Protein AF-A0A937N6E1-F1 (afdb_monomer)

Solvent-accessible surface area (backbone atoms only — not comparable to full-atom values): 11761 Å² total; per-residue (Å²): 134,83,81,84,72,75,85,68,58,21,18,64,32,12,34,41,39,35,28,22,58,52,76,53,96,62,88,83,87,78,83,79,41,86,87,66,77,78,80,59,88,81,47,29,70,68,48,67,25,47,20,30,43,91,90,42,34,83,40,61,75,41,65,45,64,42,70,61,46,62,86,58,37,48,56,91,71,47,50,96,87,31,46,62,40,21,21,24,30,21,66,56,49,30,32,35,46,51,65,79,51,62,52,87,34,47,34,36,45,34,40,32,33,55,30,70,45,70,55,33,24,36,27,37,29,49,68,84,43,75,79,42,62,84,40,74,38,53,49,57,39,81,46,77,48,76,44,85,42,61,15,82,63,47,42,76,36,65,65,90,25,78,81,70,88,76,74,90,71,87,86,80,84,69,92,86,60,83,84,82,75,68,42,49,61,51,26,23,43,45,36,39,32,37,28,42,67,67,82,79,79,83,125

Foldseek 3Di:
DDDPDCVLWFFKFLKKWKKKLDEEPDDDDDDAFPPDDDDDPSIYTDDMALAQDPPRQVFWLDFHKDFDDCVLAPCVLPHNPGSQRIITTDSFKTKGKDFQAALQMKMKMKTKDAGSDQFKWKWKDKQNHTQDPTHGHHHNHIDMDMGIDHSPSWDFADAPQPDDPPPPDDDPDDPPDDDPNHDHGTIIIMMMMGGDGDPDPDD

Mean predicted aligned error: 10.53 Å

Radius of gyration: 17.17 Å; Cα contacts (8 Å, |Δi|>4): 446; chains: 1; bounding box: 45×42×50 Å

pLDDT: mean 72.78, std 22.68, range [21.95, 95.25]

Sequence (203 aa):
MSVQNCGGVNAVLCWIELWSTERPTNSLDYKRPKGMTDAPKGYHLVAVDDCGVQGNQPDLVSGQHWTYSATEVPLAVCDENDPARTVSYSESAILYRFGDLGKAARYKLRVMYLSHNESRSQSLFVSGRELHGKLNLPKQQIVCREFDIPGSEIRELPAEAVKTRIAVDDVTVDTASPLKVSMPANGGFGVRFEGSAKEVQLR

Nearest PDB structures (foldseek):
  2y25-assembly1_B  TM=4.308E-01  e=1.233E+00  Homo sapiens
  4ofp-assembly3_C  TM=4.250E-01  e=1.036E+00  Caenorhabditis elegans
  7q62-assembly1_B  TM=2.386E-01  e=5.563E+00  Homo sapiens

Structure (mmCIF, N/CA/C/O backbone):
data_AF-A0A937N6E1-F1
#
_entry.id   AF-A0A937N6E1-F1
#
loop_
_atom_site.group_PDB
_atom_site.id
_atom_site.type_symbol
_atom_site.label_atom_id
_atom_site.label_alt_id
_atom_site.label_comp_id
_atom_site.label_asym_id
_atom_site.label_entity_id
_atom_site.label_seq_id
_atom_site.pdbx_PDB_ins_code
_atom_site.Cartn_x
_atom_site.Cartn_y
_atom_site.Cartn_z
_atom_site.occupancy
_atom_site.B_iso_or_equiv
_atom_site.auth_seq_id
_atom_site.auth_comp_id
_atom_site.auth_asym_id
_atom_site.auth_atom_id
_atom_site.pdbx_PDB_model_num
ATOM 1 N N . MET A 1 1 ? -2.094 -3.122 -30.143 1.00 35.16 1 MET A N 1
ATOM 2 C CA . MET A 1 1 ? -1.885 -3.181 -28.683 1.00 35.16 1 MET A CA 1
ATOM 3 C C . MET A 1 1 ? -0.863 -2.119 -28.336 1.00 35.16 1 MET A C 1
ATOM 5 O O . MET A 1 1 ? 0.301 -2.280 -28.674 1.00 35.16 1 MET A O 1
ATOM 9 N N . SER A 1 2 ? -1.308 -0.980 -27.814 1.00 28.78 2 SER A N 1
ATOM 10 C CA . SER A 1 2 ? -0.414 0.088 -27.364 1.00 28.78 2 SER A CA 1
ATOM 11 C C . SER A 1 2 ? 0.234 -0.339 -26.051 1.00 28.78 2 SER A C 1
ATOM 13 O O . SER A 1 2 ? -0.472 -0.583 -25.076 1.00 28.78 2 SER A O 1
ATOM 15 N N . VAL A 1 3 ? 1.560 -0.443 -26.034 1.00 32.81 3 VAL A N 1
ATOM 16 C CA . VAL A 1 3 ? 2.338 -0.607 -24.804 1.00 32.81 3 VAL A CA 1
ATOM 17 C C . VAL A 1 3 ? 2.203 0.705 -24.033 1.00 32.81 3 VAL A C 1
ATOM 19 O O . VAL A 1 3 ? 2.783 1.714 -24.429 1.00 32.81 3 VAL A O 1
ATOM 22 N N . GLN A 1 4 ? 1.366 0.727 -22.994 1.00 40.44 4 GLN A N 1
ATOM 23 C CA . GLN A 1 4 ? 1.329 1.852 -22.064 1.00 40.44 4 GLN A CA 1
ATOM 24 C C . GLN A 1 4 ? 2.684 1.892 -21.362 1.00 40.44 4 GLN A C 1
ATOM 26 O O . GLN A 1 4 ? 3.067 0.971 -20.654 1.00 40.44 4 GLN A O 1
ATOM 31 N N . ASN A 1 5 ? 3.459 2.925 -21.665 1.00 40.78 5 ASN A N 1
ATOM 32 C CA . ASN A 1 5 ? 4.791 3.105 -21.122 1.00 40.78 5 ASN A CA 1
ATOM 33 C C . ASN A 1 5 ? 4.644 3.804 -19.762 1.00 40.78 5 ASN A C 1
ATOM 35 O O . ASN A 1 5 ? 4.085 4.897 -19.702 1.00 40.78 5 ASN A O 1
ATOM 39 N N . CYS A 1 6 ? 5.150 3.211 -18.678 1.00 44.91 6 CYS A N 1
ATOM 40 C CA . CYS A 1 6 ? 5.063 3.735 -17.301 1.00 44.91 6 CYS A CA 1
ATOM 41 C C . CYS A 1 6 ? 5.922 5.000 -17.043 1.00 44.91 6 CYS A C 1
ATOM 43 O O . CYS A 1 6 ? 6.329 5.266 -15.910 1.00 44.91 6 CYS A O 1
ATOM 45 N N . GLY A 1 7 ? 6.229 5.781 -18.083 1.00 41.03 7 GLY A N 1
ATOM 46 C CA . GLY A 1 7 ? 7.213 6.868 -18.075 1.00 41.03 7 GLY A CA 1
ATOM 47 C C . GLY A 1 7 ? 6.865 8.088 -17.210 1.00 41.03 7 GLY A C 1
ATOM 48 O O . GLY A 1 7 ? 7.760 8.875 -16.928 1.00 41.03 7 GLY A O 1
ATOM 49 N N . GLY A 1 8 ? 5.614 8.232 -16.759 1.00 50.03 8 GLY A N 1
ATOM 50 C CA . GLY A 1 8 ? 5.154 9.320 -15.874 1.00 50.03 8 GLY A CA 1
ATOM 51 C C . GLY A 1 8 ? 4.805 8.882 -14.446 1.00 50.03 8 GLY A C 1
ATOM 52 O O . GLY A 1 8 ? 4.310 9.670 -13.645 1.00 50.03 8 GLY A O 1
ATOM 53 N N . VAL A 1 9 ? 5.023 7.611 -14.109 1.00 56.94 9 VAL A N 1
ATOM 54 C CA . VAL A 1 9 ? 4.531 7.041 -12.854 1.00 56.94 9 VAL A CA 1
ATOM 55 C C . VAL A 1 9 ? 5.409 7.477 -11.691 1.00 56.94 9 VAL A C 1
ATOM 57 O O . VAL A 1 9 ? 6.589 7.127 -11.651 1.00 56.94 9 VAL A O 1
ATOM 60 N N . ASN A 1 10 ? 4.821 8.108 -10.678 1.00 70.56 10 ASN A N 1
ATOM 61 C CA . ASN A 1 10 ? 5.547 8.612 -9.516 1.00 70.56 10 ASN A CA 1
AT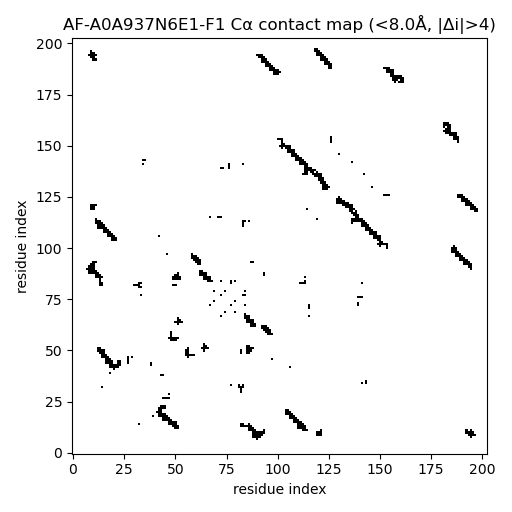OM 62 C C . ASN A 1 10 ? 5.451 7.657 -8.318 1.00 70.56 10 ASN A C 1
ATOM 64 O O . ASN A 1 10 ? 6.484 7.256 -7.773 1.00 70.56 10 ASN A O 1
ATOM 68 N N . ALA A 1 11 ? 4.253 7.207 -7.943 1.00 74.69 11 ALA A N 1
ATOM 69 C CA . ALA A 1 11 ? 4.052 6.277 -6.826 1.00 74.69 11 ALA A CA 1
ATOM 70 C C . ALA A 1 11 ? 3.855 4.834 -7.322 1.00 74.69 11 ALA A C 1
ATOM 72 O O . ALA A 1 11 ? 3.182 4.631 -8.331 1.00 74.69 11 ALA A O 1
ATOM 73 N N . VAL A 1 12 ? 4.414 3.845 -6.610 1.00 85.25 12 VAL A N 1
ATOM 74 C CA . VAL A 1 12 ? 4.184 2.402 -6.847 1.00 85.25 12 VAL A CA 1
ATOM 75 C C . VAL A 1 12 ? 4.021 1.650 -5.532 1.00 85.25 12 VAL A C 1
ATOM 77 O O . VAL A 1 12 ? 4.678 1.978 -4.555 1.00 85.25 12 VAL A O 1
ATOM 80 N N . LEU A 1 13 ? 3.179 0.632 -5.484 1.00 88.81 13 LEU A N 1
ATOM 81 C CA . LEU A 1 13 ? 3.015 -0.227 -4.312 1.00 88.81 13 LEU A CA 1
ATOM 82 C C . LEU A 1 13 ? 2.674 -1.631 -4.790 1.00 88.81 13 LEU A C 1
ATOM 84 O O . LEU A 1 13 ? 1.765 -1.762 -5.599 1.00 88.81 13 LEU A O 1
ATOM 88 N N . CYS A 1 14 ? 3.377 -2.651 -4.304 1.00 87.69 14 CYS A N 1
ATOM 89 C CA . CYS A 1 14 ? 3.142 -4.046 -4.693 1.00 87.69 14 CYS A CA 1
ATOM 90 C C . CYS A 1 14 ? 2.186 -4.764 -3.753 1.00 87.69 14 CYS A C 1
ATOM 92 O O . CYS A 1 14 ? 1.424 -5.631 -4.157 1.00 87.69 14 CYS A O 1
ATOM 94 N N . TRP A 1 15 ? 2.267 -4.436 -2.468 1.00 91.69 15 TRP A N 1
ATOM 95 C CA . TRP A 1 15 ? 1.565 -5.194 -1.449 1.00 91.69 15 TRP A CA 1
ATOM 96 C C . TRP A 1 15 ? 1.351 -4.359 -0.201 1.00 91.69 15 TRP A C 1
ATOM 98 O O . TRP A 1 15 ? 2.245 -3.603 0.198 1.00 91.69 15 TRP A O 1
ATOM 108 N N . ILE A 1 16 ? 0.216 -4.560 0.455 1.00 92.62 16 ILE A N 1
ATOM 109 C CA . ILE A 1 16 ? -0.099 -3.965 1.750 1.00 92.62 16 ILE A CA 1
ATOM 110 C C . ILE A 1 16 ? -0.720 -5.026 2.661 1.00 92.62 16 ILE A C 1
ATOM 112 O O . ILE A 1 16 ? -1.574 -5.803 2.245 1.00 92.62 16 ILE A O 1
ATOM 116 N N . GLU A 1 17 ? -0.260 -5.084 3.908 1.00 93.06 17 GLU A N 1
ATOM 117 C CA . GLU A 1 17 ? -0.902 -5.857 4.970 1.00 93.06 17 GLU A CA 1
ATOM 118 C C . GLU A 1 17 ? -1.182 -4.930 6.147 1.00 93.06 17 GLU A C 1
ATOM 120 O O . GLU A 1 17 ? -0.285 -4.223 6.622 1.00 93.06 17 GLU A O 1
ATOM 125 N N . LEU A 1 18 ? -2.401 -4.991 6.669 1.00 91.50 18 LEU A N 1
ATOM 126 C CA . LEU A 1 18 ? -2.748 -4.381 7.939 1.00 91.50 18 LEU A CA 1
ATOM 127 C C . LEU A 1 18 ? -2.965 -5.471 8.979 1.00 91.50 18 LEU A C 1
ATOM 129 O O . LEU A 1 18 ? -3.761 -6.391 8.797 1.00 91.50 18 LEU A O 1
ATOM 133 N N . TRP A 1 19 ? -2.274 -5.330 10.099 1.00 93.12 19 TRP A N 1
ATOM 134 C CA . TRP A 1 19 ? -2.344 -6.236 11.232 1.00 93.12 19 TRP A CA 1
ATOM 135 C C . TRP A 1 19 ? -2.868 -5.492 12.457 1.00 93.12 19 TRP A C 1
ATOM 137 O O . TRP A 1 19 ? -2.509 -4.337 12.663 1.00 93.12 19 TRP A O 1
ATOM 147 N N . SER A 1 20 ? -3.660 -6.152 13.297 1.00 92.88 20 SER A N 1
ATOM 148 C CA . SER A 1 20 ? -4.261 -5.600 14.515 1.00 92.88 20 SER A CA 1
ATOM 149 C C . SER A 1 20 ? -4.012 -6.508 15.715 1.00 92.88 20 SER A C 1
ATOM 151 O O . SER A 1 20 ? -3.942 -7.724 15.571 1.00 92.88 20 SER A O 1
ATOM 153 N N . THR A 1 21 ? -3.923 -5.953 16.920 1.00 92.56 21 THR A N 1
ATOM 154 C CA . THR A 1 21 ? -3.981 -6.756 18.156 1.00 92.56 21 THR A CA 1
ATOM 155 C C . THR A 1 21 ? -5.373 -7.323 18.437 1.00 92.56 21 THR A C 1
ATOM 157 O O . THR A 1 21 ? -5.514 -8.226 19.256 1.00 92.56 21 THR A O 1
ATOM 160 N N . GLU A 1 22 ? -6.406 -6.789 17.786 1.00 88.00 22 GLU A N 1
ATOM 161 C CA . GLU A 1 22 ? -7.760 -7.335 17.831 1.00 88.00 22 GLU A CA 1
ATOM 162 C C . GLU A 1 22 ? -7.929 -8.413 16.761 1.00 88.00 22 GLU A C 1
ATOM 164 O O . GLU A 1 22 ? -7.411 -8.308 15.648 1.00 88.00 22 GLU A O 1
ATOM 169 N N . ARG A 1 23 ? -8.646 -9.480 17.112 1.00 82.00 23 ARG A N 1
ATOM 170 C CA . ARG A 1 23 ? -8.869 -10.600 16.203 1.00 82.00 23 ARG A CA 1
ATOM 171 C C . ARG A 1 23 ? -9.951 -10.225 15.181 1.00 82.00 23 ARG A C 1
ATOM 173 O O . ARG A 1 23 ? -11.025 -9.799 15.604 1.00 82.00 23 ARG A O 1
ATOM 180 N N . PRO A 1 24 ? -9.715 -10.416 13.871 1.00 79.19 24 PRO A N 1
ATOM 181 C CA . PRO A 1 24 ? -10.751 -10.217 12.869 1.00 79.19 24 PRO A CA 1
ATOM 182 C C . PRO A 1 24 ? -11.881 -11.230 13.066 1.00 79.19 24 PRO A C 1
ATOM 184 O O . PRO A 1 24 ? -11.675 -12.345 13.553 1.00 79.19 24 PRO A O 1
ATOM 187 N N . THR A 1 25 ? -13.078 -10.849 12.640 1.00 69.12 25 THR A N 1
ATOM 188 C CA . THR A 1 25 ? -14.249 -11.734 12.619 1.00 69.12 25 THR A CA 1
ATOM 189 C C . THR A 1 25 ? -14.180 -12.768 11.493 1.00 69.12 25 THR A C 1
ATOM 191 O O . THR A 1 25 ? -14.787 -13.829 11.612 1.00 69.12 25 THR A O 1
ATOM 194 N N . ASN A 1 26 ? -13.399 -12.494 10.442 1.00 70.62 26 ASN A N 1
ATOM 195 C CA . ASN A 1 26 ? -13.249 -13.344 9.264 1.00 70.62 26 ASN A CA 1
ATOM 196 C C . ASN A 1 26 ? -11.786 -13.750 9.043 1.00 70.62 26 ASN A C 1
ATOM 198 O O . ASN A 1 26 ? -10.865 -12.987 9.330 1.00 70.62 26 ASN A O 1
ATOM 202 N N . SER A 1 27 ? -11.579 -14.949 8.495 1.00 67.75 27 SER A N 1
ATOM 203 C CA . SER A 1 27 ? -10.271 -15.353 7.978 1.00 67.75 27 SER A CA 1
ATOM 204 C C . SER A 1 27 ? -10.075 -14.771 6.584 1.00 67.75 27 SER A C 1
ATOM 206 O O . SER A 1 27 ? -10.968 -14.872 5.746 1.00 67.75 27 SER A O 1
ATOM 208 N N . LEU A 1 28 ? -8.898 -14.208 6.333 1.00 75.69 28 LEU A N 1
ATOM 209 C CA . LEU A 1 28 ? -8.474 -13.774 5.006 1.00 75.69 28 LEU A CA 1
ATOM 210 C C . LEU A 1 28 ? -7.651 -14.898 4.372 1.00 75.69 28 LEU A C 1
ATOM 212 O O . LEU A 1 28 ? -6.695 -15.374 4.986 1.00 75.69 28 LEU A O 1
ATOM 216 N N . ASP A 1 29 ? -8.039 -15.335 3.176 1.00 72.88 29 ASP A N 1
ATOM 217 C CA . ASP A 1 29 ? -7.248 -16.261 2.363 1.00 72.88 29 ASP A CA 1
ATOM 218 C C . ASP A 1 29 ? -6.483 -15.464 1.309 1.00 72.88 29 ASP A C 1
ATOM 220 O O . ASP A 1 29 ? -7.070 -14.652 0.592 1.00 72.88 29 ASP A O 1
ATOM 224 N N . TYR A 1 30 ? -5.166 -15.639 1.262 1.00 75.06 30 TYR A N 1
ATOM 225 C CA . TYR A 1 30 ? -4.306 -14.855 0.388 1.00 75.06 30 TYR A CA 1
ATOM 226 C C . TYR A 1 30 ? -2.940 -15.513 0.182 1.00 75.06 30 TYR A C 1
ATOM 228 O O . TYR A 1 30 ? -2.385 -16.167 1.068 1.00 75.06 30 TYR A O 1
ATOM 236 N N . LYS A 1 31 ? -2.353 -15.291 -0.999 1.00 79.62 31 LYS A N 1
ATOM 237 C CA . LYS A 1 31 ? -1.001 -15.754 -1.322 1.00 79.62 31 LYS A CA 1
ATOM 238 C C . LYS A 1 31 ? -0.003 -14.633 -1.065 1.00 79.62 31 LYS A C 1
ATOM 240 O O . LYS A 1 31 ? 0.070 -13.680 -1.830 1.00 79.62 31 LYS A O 1
ATOM 245 N N . ARG A 1 32 ? 0.796 -14.764 -0.007 1.00 82.56 32 ARG A N 1
ATOM 246 C CA . ARG A 1 32 ? 1.838 -13.780 0.313 1.00 82.56 32 ARG A CA 1
ATOM 247 C C . ARG A 1 32 ? 2.963 -13.753 -0.725 1.00 82.56 32 ARG A C 1
ATOM 249 O O . ARG A 1 32 ? 3.446 -14.828 -1.095 1.00 82.56 32 ARG A O 1
ATOM 256 N N . PRO A 1 33 ? 3.457 -12.562 -1.108 1.00 82.50 33 PRO A N 1
ATOM 257 C CA . PRO A 1 33 ? 4.672 -12.449 -1.897 1.00 82.50 33 PRO A CA 1
ATOM 258 C C . PRO A 1 33 ? 5.903 -12.931 -1.131 1.00 82.50 33 PRO A C 1
ATOM 260 O O . PRO A 1 33 ? 5.975 -12.900 0.108 1.00 82.50 33 PRO A O 1
ATOM 263 N N . LYS A 1 34 ? 6.898 -13.387 -1.893 1.00 80.38 34 LYS A N 1
ATOM 264 C CA . LYS A 1 34 ? 8.158 -13.880 -1.343 1.00 80.38 34 LYS A CA 1
ATOM 265 C C . LYS A 1 34 ? 8.942 -12.713 -0.738 1.00 80.38 34 LYS A C 1
ATOM 267 O O . LYS A 1 34 ? 8.993 -11.620 -1.289 1.00 80.38 34 LYS A O 1
ATOM 272 N N . GLY A 1 35 ? 9.563 -12.940 0.419 1.00 76.25 35 GLY A N 1
ATOM 273 C CA . GLY A 1 35 ? 10.363 -11.918 1.106 1.00 76.25 35 GLY A CA 1
ATOM 274 C C . GLY A 1 35 ? 9.598 -11.057 2.116 1.00 76.25 35 GLY A C 1
ATOM 275 O O . GLY A 1 35 ? 10.223 -10.234 2.786 1.00 76.25 35 GLY A O 1
ATOM 276 N N . MET A 1 36 ? 8.287 -11.264 2.302 1.00 82.50 36 MET A N 1
ATOM 277 C CA . MET A 1 36 ? 7.613 -10.747 3.497 1.00 82.50 36 MET A CA 1
ATOM 278 C C . MET A 1 36 ? 7.990 -11.548 4.744 1.00 82.50 36 MET A C 1
ATOM 280 O O . MET A 1 36 ? 8.096 -12.774 4.701 1.00 82.50 36 MET A O 1
ATOM 284 N N . THR A 1 37 ? 8.154 -10.851 5.868 1.00 83.25 37 THR A N 1
ATOM 285 C CA . THR A 1 37 ? 8.463 -11.445 7.176 1.00 83.25 37 THR A CA 1
ATOM 286 C C . THR A 1 37 ? 7.250 -12.144 7.783 1.00 83.25 37 THR A C 1
ATOM 288 O O . THR A 1 37 ? 6.102 -11.871 7.419 1.00 83.25 37 THR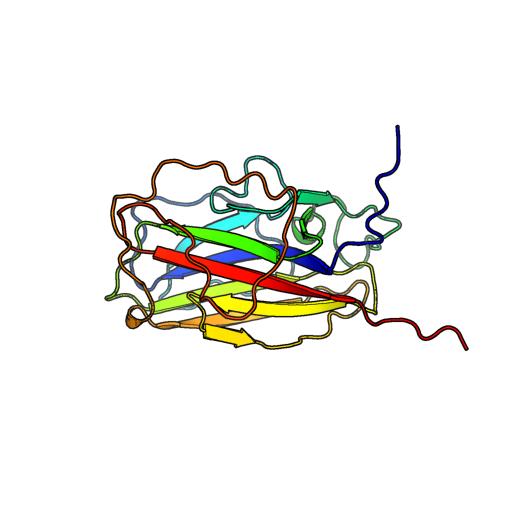 A O 1
ATOM 291 N N . ASP A 1 38 ? 7.473 -13.066 8.716 1.00 86.75 38 ASP A N 1
ATOM 292 C CA . ASP A 1 38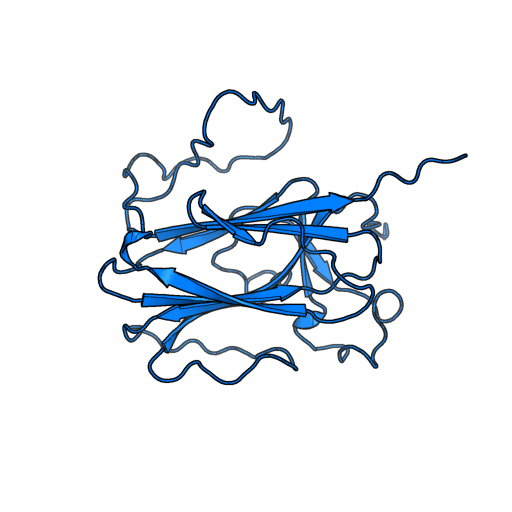 ? 6.395 -13.773 9.417 1.00 86.75 38 ASP A CA 1
ATOM 293 C C . ASP A 1 38 ? 5.413 -12.817 10.107 1.00 86.75 38 ASP A C 1
ATOM 295 O O . ASP A 1 38 ? 5.712 -11.640 10.341 1.00 86.75 38 ASP A O 1
ATOM 299 N N . ALA A 1 39 ? 4.214 -13.316 10.409 1.00 87.56 39 ALA A N 1
ATOM 300 C CA . ALA A 1 39 ? 3.188 -12.559 11.121 1.00 87.56 39 ALA A CA 1
ATOM 301 C C . ALA A 1 39 ? 3.764 -11.916 12.402 1.00 87.56 39 ALA A C 1
ATOM 303 O O . ALA A 1 39 ? 4.471 -12.595 13.158 1.00 87.56 39 ALA A O 1
ATOM 304 N N . PRO A 1 40 ? 3.479 -10.631 12.689 1.00 90.50 40 PRO A N 1
ATOM 305 C CA . PRO A 1 40 ? 3.932 -10.022 13.929 1.00 90.50 40 PRO A CA 1
ATOM 306 C C . PRO A 1 40 ? 3.309 -10.749 15.127 1.00 90.50 40 PRO A C 1
ATOM 308 O O . PRO A 1 40 ? 2.096 -10.962 15.191 1.00 90.50 40 PRO A O 1
ATOM 311 N N . LYS A 1 41 ? 4.133 -11.126 16.110 1.00 92.12 41 LYS A N 1
ATOM 312 C CA . LYS A 1 41 ? 3.665 -11.856 17.295 1.00 92.12 41 LYS A CA 1
ATOM 313 C C . LYS A 1 41 ? 2.598 -11.053 18.047 1.00 92.12 41 LYS A C 1
ATOM 315 O O . LYS A 1 41 ? 2.839 -9.913 18.431 1.00 92.12 41 LYS A O 1
ATOM 320 N N . GLY A 1 42 ? 1.455 -11.683 18.317 1.00 93.12 42 GLY A N 1
ATOM 321 C CA . GLY A 1 42 ? 0.338 -11.050 19.030 1.00 93.12 42 GLY A CA 1
ATOM 322 C C . GLY A 1 42 ? -0.512 -10.115 18.166 1.00 93.12 42 GLY A C 1
ATOM 323 O O . GLY A 1 42 ? -1.316 -9.369 18.715 1.00 93.12 42 GLY A O 1
ATOM 324 N N . TYR A 1 43 ? -0.331 -10.155 16.844 1.00 93.69 43 TYR A N 1
ATOM 325 C CA . TYR A 1 43 ? -1.182 -9.468 15.885 1.00 93.69 43 TYR A CA 1
ATOM 326 C C . TYR A 1 43 ? -1.893 -10.477 14.977 1.00 93.69 43 TYR A C 1
ATOM 328 O O . TYR A 1 43 ? -1.410 -11.582 14.724 1.00 93.69 43 TYR A O 1
ATOM 336 N N . HIS A 1 44 ? -3.043 -10.065 14.469 1.00 91.19 44 HIS A N 1
ATOM 337 C CA . HIS A 1 44 ? -3.881 -10.776 13.524 1.00 91.19 44 HIS A CA 1
ATOM 338 C C . HIS A 1 44 ? -4.002 -9.947 12.252 1.00 91.19 44 HIS A C 1
ATOM 340 O O . HIS A 1 44 ? -4.132 -8.727 12.325 1.00 91.19 44 HIS A O 1
ATOM 346 N N . LEU A 1 45 ? -3.944 -10.591 11.093 1.00 91.12 45 LEU A N 1
ATOM 347 C CA . LEU A 1 45 ? -4.151 -9.897 9.830 1.00 91.12 45 LEU A CA 1
ATOM 348 C C . LEU A 1 45 ? -5.610 -9.454 9.737 1.00 91.12 45 LEU A C 1
ATOM 350 O O . LEU A 1 45 ? -6.500 -10.271 9.949 1.00 91.12 45 LEU A O 1
ATOM 354 N N . VAL A 1 46 ? -5.844 -8.184 9.425 1.00 90.25 46 VAL A N 1
ATOM 355 C CA . VAL A 1 46 ? -7.191 -7.607 9.315 1.00 90.25 46 VAL A CA 1
ATOM 356 C C . VAL A 1 46 ? -7.504 -7.059 7.928 1.00 90.25 46 VAL A C 1
ATOM 358 O O . VAL A 1 46 ? -8.677 -6.983 7.586 1.00 90.25 46 VAL A O 1
ATOM 361 N N . ALA A 1 47 ? -6.492 -6.730 7.124 1.00 89.88 47 ALA A N 1
ATOM 362 C CA . ALA A 1 47 ? -6.676 -6.362 5.723 1.00 89.88 47 ALA A CA 1
ATOM 363 C C . ALA A 1 47 ? -5.436 -6.708 4.895 1.00 89.88 47 ALA A C 1
ATOM 365 O O . ALA A 1 47 ? -4.319 -6.773 5.424 1.00 89.88 47 ALA A O 1
ATOM 366 N N . VAL A 1 48 ? -5.645 -6.935 3.601 1.00 92.44 48 VAL A N 1
ATOM 367 C CA . VAL A 1 48 ? -4.593 -7.249 2.639 1.00 92.44 48 VAL A CA 1
ATOM 368 C C . VAL A 1 48 ? -5.009 -6.804 1.241 1.00 92.44 48 VAL A C 1
ATOM 370 O O . VAL A 1 48 ? -6.128 -7.095 0.819 1.00 92.44 48 VAL A O 1
ATOM 373 N N . ASP A 1 49 ? -4.093 -6.164 0.513 1.00 90.69 49 ASP A N 1
ATOM 374 C CA . ASP A 1 49 ? -4.279 -5.864 -0.907 1.00 90.69 49 ASP A CA 1
ATOM 375 C C . ASP A 1 49 ? -3.079 -6.349 -1.730 1.00 90.69 49 ASP A C 1
ATOM 377 O O . ASP A 1 49 ? -1.931 -5.940 -1.506 1.00 90.69 49 ASP A O 1
ATOM 381 N N . ASP A 1 50 ? -3.375 -7.184 -2.727 1.00 90.56 50 ASP A N 1
ATOM 382 C CA . ASP A 1 50 ? -2.478 -7.535 -3.828 1.00 90.56 50 ASP A CA 1
ATOM 383 C C . ASP A 1 50 ? -2.510 -6.395 -4.849 1.00 90.56 50 ASP A C 1
ATOM 385 O O . ASP A 1 50 ? -3.361 -6.313 -5.747 1.00 90.56 50 ASP A O 1
ATOM 389 N N . CYS A 1 51 ? -1.639 -5.420 -4.618 1.00 88.62 51 CYS A N 1
ATOM 390 C CA . CYS A 1 51 ? -1.730 -4.128 -5.267 1.00 88.62 51 CYS A CA 1
ATOM 391 C C . CYS A 1 51 ? -1.425 -4.290 -6.758 1.00 88.62 51 CYS A C 1
ATOM 393 O O . CYS A 1 51 ? -0.368 -4.775 -7.141 1.00 88.62 51 CYS A O 1
ATOM 395 N N . GLY A 1 52 ? -2.329 -3.834 -7.623 1.00 85.88 52 GLY A N 1
ATOM 396 C CA . GLY A 1 52 ? -2.178 -4.022 -9.069 1.00 85.88 52 GLY A CA 1
ATOM 397 C C . GLY A 1 52 ? -2.854 -5.274 -9.628 1.00 85.88 52 GLY A C 1
ATOM 398 O O . GLY A 1 52 ? -2.841 -5.464 -10.841 1.00 85.88 52 GLY A O 1
ATOM 399 N N . VAL A 1 53 ? -3.517 -6.082 -8.796 1.00 87.81 53 VAL A N 1
ATOM 400 C CA . VAL A 1 53 ? -4.426 -7.135 -9.265 1.00 87.81 53 VAL A CA 1
ATOM 401 C C . VAL A 1 53 ? -5.868 -6.660 -9.131 1.00 87.81 53 VAL A C 1
ATOM 403 O O . VAL A 1 53 ? -6.359 -6.333 -8.047 1.00 87.81 53 VAL A O 1
ATOM 406 N N . GLN A 1 54 ? -6.580 -6.571 -10.253 1.00 82.50 54 GLN A N 1
ATOM 407 C CA . GLN A 1 54 ? -7.986 -6.173 -10.239 1.00 82.50 54 GLN A CA 1
ATOM 408 C C . GLN A 1 54 ? -8.815 -7.185 -9.432 1.00 82.50 54 GLN A C 1
ATOM 410 O O . GLN A 1 54 ? -8.757 -8.383 -9.687 1.00 82.50 54 GLN A O 1
ATOM 415 N N . GLY A 1 55 ? -9.596 -6.695 -8.466 1.00 83.81 55 GLY A N 1
ATOM 416 C CA . GLY A 1 55 ? -10.423 -7.532 -7.587 1.00 83.81 55 GLY A CA 1
ATOM 417 C C . GLY A 1 55 ? -9.735 -8.012 -6.303 1.00 83.81 55 GLY A C 1
ATOM 418 O O . GLY A 1 55 ? -10.444 -8.389 -5.379 1.00 83.81 55 GLY A O 1
ATOM 419 N N . ASN A 1 56 ? -8.405 -7.904 -6.195 1.00 86.50 56 ASN A N 1
ATOM 420 C CA . ASN A 1 56 ? -7.644 -8.305 -4.999 1.00 86.50 56 ASN A CA 1
ATOM 421 C C . ASN A 1 56 ? -7.079 -7.108 -4.212 1.00 86.50 56 ASN A C 1
ATOM 423 O O . ASN A 1 56 ? -6.151 -7.263 -3.425 1.00 86.50 56 ASN A O 1
ATOM 427 N N . GLN A 1 57 ? -7.633 -5.918 -4.437 1.00 86.75 57 GLN A N 1
ATOM 428 C CA . GLN A 1 57 ? -7.280 -4.687 -3.728 1.00 86.75 57 GLN A CA 1
ATOM 429 C C . GLN A 1 57 ? -8.547 -3.972 -3.224 1.00 86.75 57 GLN A C 1
ATOM 431 O O . GLN A 1 57 ? -8.918 -2.916 -3.750 1.00 86.75 57 GLN A O 1
ATOM 436 N N . PRO A 1 58 ? -9.303 -4.605 -2.302 1.00 86.56 58 PRO A N 1
ATOM 437 C CA . PRO A 1 58 ? -10.602 -4.111 -1.844 1.00 86.56 58 PRO A CA 1
ATOM 438 C C . PRO A 1 58 ? -10.539 -2.732 -1.175 1.00 86.56 58 PRO A C 1
ATOM 440 O O . PRO A 1 58 ? -11.549 -2.024 -1.166 1.00 86.56 58 PRO A O 1
ATOM 443 N N . ASP A 1 59 ? -9.376 -2.336 -0.654 1.00 86.50 59 ASP A N 1
ATOM 444 C CA . ASP A 1 59 ? -9.191 -1.079 0.062 1.00 86.50 59 ASP A CA 1
ATOM 445 C C . ASP A 1 59 ? -8.669 0.049 -0.849 1.00 86.50 59 ASP A C 1
ATOM 447 O O . ASP A 1 59 ? -8.562 1.198 -0.406 1.00 86.50 59 ASP A O 1
ATOM 451 N N . LEU A 1 60 ? -8.380 -0.222 -2.132 1.00 85.81 60 LEU A N 1
ATOM 452 C CA . LEU A 1 60 ? -7.940 0.800 -3.088 1.00 85.81 60 LEU A CA 1
ATOM 453 C C . LEU A 1 60 ? -9.068 1.802 -3.388 1.00 85.81 60 LEU A C 1
ATOM 455 O O . LEU A 1 60 ? -10.127 1.461 -3.915 1.00 85.81 60 LEU A O 1
ATOM 459 N N . VAL A 1 61 ? -8.799 3.083 -3.132 1.00 85.50 61 VAL A N 1
ATOM 460 C CA . VAL A 1 61 ? -9.695 4.207 -3.451 1.00 85.50 61 VAL A CA 1
ATOM 461 C C . VAL A 1 61 ? -9.283 4.896 -4.748 1.00 85.50 61 VAL A C 1
ATOM 463 O O . VAL A 1 61 ? -10.141 5.279 -5.541 1.00 85.50 61 VAL A O 1
ATOM 466 N N . SER A 1 62 ? -7.979 5.090 -4.953 1.00 80.19 62 SER A N 1
ATOM 467 C CA . SER A 1 62 ? -7.439 5.751 -6.143 1.00 80.19 62 SER A CA 1
ATOM 468 C C . SER A 1 62 ? -6.075 5.183 -6.510 1.00 80.19 62 SER A C 1
ATOM 470 O O . SER A 1 62 ? -5.180 5.106 -5.667 1.00 80.19 62 SER A O 1
ATOM 472 N N . GLY A 1 63 ? -5.930 4.803 -7.775 1.00 82.56 63 GLY A N 1
ATOM 473 C CA . GLY A 1 63 ? -4.725 4.223 -8.353 1.00 82.56 63 GLY A CA 1
ATOM 474 C C . GLY A 1 63 ? -5.055 3.427 -9.614 1.00 82.56 63 GLY A C 1
ATOM 475 O O . GLY A 1 63 ? -6.209 3.093 -9.879 1.00 82.56 63 GLY A O 1
ATOM 476 N N . GLN A 1 64 ? -4.027 3.141 -10.399 1.00 86.62 64 GLN A N 1
ATOM 477 C CA . GLN A 1 64 ? -4.065 2.251 -11.557 1.00 86.62 64 GLN A CA 1
ATOM 478 C C . GLN A 1 64 ? -3.299 0.965 -11.243 1.00 86.62 64 GLN A C 1
ATOM 480 O O . GLN A 1 64 ? -2.622 0.880 -10.222 1.00 86.62 64 GLN A O 1
ATOM 485 N N . HIS A 1 65 ? -3.411 -0.039 -12.106 1.00 90.88 65 HIS A N 1
ATOM 486 C CA . HIS A 1 65 ? -2.767 -1.336 -11.932 1.00 90.88 65 HIS A CA 1
ATOM 487 C C . HIS A 1 65 ? -1.772 -1.619 -13.056 1.00 90.88 65 HIS A C 1
ATOM 489 O O . HIS A 1 65 ? -2.053 -1.345 -14.220 1.00 90.88 65 HIS A O 1
ATOM 495 N N . TRP A 1 66 ? -0.623 -2.194 -12.711 1.00 89.50 66 TRP A N 1
ATOM 496 C CA . TRP A 1 66 ? 0.392 -2.635 -13.665 1.00 89.50 66 TRP A CA 1
ATOM 497 C C . TRP A 1 66 ? 0.987 -3.977 -13.251 1.00 89.50 66 TRP A C 1
ATOM 499 O O . TRP A 1 66 ? 0.977 -4.339 -12.075 1.00 89.50 66 TRP A O 1
ATOM 509 N N . THR A 1 67 ? 1.552 -4.697 -14.214 1.00 92.81 67 THR A N 1
ATOM 510 C CA . THR A 1 67 ? 2.334 -5.910 -13.971 1.00 92.81 67 THR A CA 1
ATOM 511 C C . THR A 1 67 ? 3.668 -5.790 -14.687 1.00 92.81 67 THR A C 1
ATOM 513 O O . THR A 1 67 ? 3.706 -5.621 -15.903 1.00 92.81 67 THR A O 1
ATOM 516 N N . TYR A 1 68 ? 4.767 -5.889 -13.941 1.00 91.50 68 TYR A N 1
ATOM 517 C CA . TYR A 1 68 ? 6.099 -5.834 -14.529 1.00 91.50 68 TYR A CA 1
ATOM 518 C C . TYR A 1 68 ? 6.410 -7.088 -15.346 1.00 91.50 68 TYR A C 1
ATOM 520 O O . TYR A 1 68 ? 6.426 -8.211 -14.831 1.00 91.50 68 TYR A O 1
ATOM 528 N N . SER A 1 69 ? 6.772 -6.869 -16.605 1.00 91.81 69 SER A N 1
ATOM 529 C CA . SER A 1 69 ? 7.341 -7.889 -17.481 1.00 91.81 69 SER A CA 1
ATOM 530 C C . SER A 1 69 ? 8.691 -8.407 -16.962 1.00 91.81 69 SER A C 1
ATOM 532 O O . SER A 1 69 ? 9.392 -7.746 -16.187 1.00 91.81 69 SER A O 1
ATOM 534 N N . ALA A 1 70 ? 9.112 -9.579 -17.447 1.00 91.88 70 ALA A N 1
ATOM 535 C CA . ALA A 1 70 ? 10.442 -10.133 -17.165 1.00 91.88 70 ALA A CA 1
ATOM 536 C C . ALA A 1 70 ? 11.589 -9.231 -17.667 1.00 91.88 70 ALA A C 1
ATOM 538 O O . ALA A 1 70 ? 12.710 -9.309 -17.164 1.00 91.88 70 ALA A O 1
ATOM 539 N N . THR A 1 71 ? 11.309 -8.364 -18.647 1.00 90.25 71 THR A N 1
ATOM 540 C CA . THR A 1 71 ? 12.263 -7.377 -19.166 1.00 90.25 71 THR A CA 1
ATOM 541 C C . THR A 1 71 ? 12.408 -6.155 -18.260 1.00 90.25 71 THR A C 1
ATOM 543 O O . THR A 1 71 ? 13.503 -5.612 -18.143 1.00 90.25 71 THR A O 1
ATOM 546 N N . GLU A 1 72 ? 11.334 -5.725 -17.592 1.00 90.69 72 GLU A N 1
ATOM 547 C CA . GLU A 1 72 ? 11.373 -4.608 -16.637 1.00 90.69 72 GLU A CA 1
ATOM 548 C C . GLU A 1 72 ? 11.959 -5.042 -15.291 1.00 90.69 72 GLU A C 1
ATOM 550 O O . GLU A 1 72 ? 12.782 -4.332 -14.704 1.00 90.69 72 GLU A O 1
ATOM 555 N N . VAL A 1 73 ? 11.557 -6.224 -14.816 1.00 91.94 73 VAL A N 1
ATOM 556 C CA . VAL A 1 73 ? 12.058 -6.845 -13.589 1.00 91.94 73 VAL A CA 1
ATOM 557 C C . VAL A 1 73 ? 12.483 -8.287 -13.890 1.00 91.94 73 VAL A C 1
ATOM 559 O O . VAL A 1 73 ? 11.615 -9.121 -14.166 1.00 91.94 73 VAL A O 1
ATOM 562 N N . PRO A 1 74 ? 13.783 -8.620 -13.784 1.00 93.56 74 PRO A N 1
ATOM 563 C CA . PRO A 1 74 ? 14.285 -9.969 -14.035 1.00 93.56 74 PRO A CA 1
ATOM 564 C C . PRO A 1 74 ? 13.643 -11.033 -13.138 1.00 93.56 74 PRO A C 1
ATOM 566 O O . PRO A 1 74 ? 13.366 -10.781 -11.966 1.00 93.56 74 PRO A O 1
ATOM 569 N N . LEU A 1 75 ? 13.478 -12.255 -13.655 1.00 92.50 75 LEU A N 1
ATOM 570 C CA . LEU A 1 75 ? 12.924 -13.392 -12.896 1.00 92.50 75 LEU A CA 1
ATOM 571 C C . LEU A 1 75 ? 13.761 -13.764 -11.658 1.00 92.50 75 LEU A C 1
ATOM 573 O O . LEU A 1 75 ? 13.234 -14.301 -10.695 1.00 92.50 75 LEU A O 1
ATOM 577 N N . ALA A 1 76 ? 15.055 -13.427 -11.648 1.00 92.12 76 ALA A N 1
ATOM 578 C CA . ALA A 1 76 ? 15.921 -13.622 -10.484 1.00 92.12 76 ALA A CA 1
ATOM 579 C C . ALA A 1 76 ? 15.543 -12.738 -9.276 1.00 92.12 76 ALA A C 1
ATOM 581 O O . ALA A 1 76 ? 15.959 -13.035 -8.159 1.00 92.12 76 ALA A O 1
ATOM 582 N N . VAL A 1 77 ? 14.788 -11.652 -9.492 1.00 90.31 77 VAL A N 1
ATOM 583 C CA . VAL A 1 77 ? 14.309 -10.751 -8.429 1.00 90.31 77 VAL A CA 1
ATOM 584 C C . VAL A 1 77 ? 13.004 -11.272 -7.831 1.00 90.31 77 VAL A C 1
ATOM 586 O O . VAL A 1 77 ? 12.871 -11.356 -6.613 1.00 90.31 77 VAL A O 1
ATOM 589 N N . CYS A 1 78 ? 12.051 -11.633 -8.686 1.00 89.25 78 CYS A N 1
ATOM 590 C CA . CYS A 1 78 ? 10.780 -12.238 -8.304 1.00 89.25 78 CYS A CA 1
ATOM 591 C C . CYS A 1 78 ? 10.267 -13.134 -9.434 1.00 89.25 78 CYS A C 1
ATOM 593 O O . CYS A 1 78 ? 10.452 -12.824 -10.612 1.00 89.25 78 CYS A O 1
ATOM 595 N N . ASP A 1 79 ? 9.619 -14.243 -9.091 1.00 90.88 79 ASP A N 1
ATOM 596 C CA . ASP A 1 79 ? 9.111 -15.200 -10.079 1.00 90.88 79 ASP A CA 1
ATOM 597 C C . ASP A 1 79 ? 7.964 -14.588 -10.904 1.00 90.88 79 ASP A C 1
ATOM 599 O O . ASP A 1 79 ? 7.358 -13.601 -10.496 1.00 90.88 79 ASP A O 1
ATOM 603 N N . GLU A 1 80 ? 7.642 -15.159 -12.068 1.00 87.12 80 GLU A N 1
ATOM 604 C CA . GLU A 1 80 ? 6.623 -14.623 -12.997 1.00 87.12 80 GLU A CA 1
ATOM 605 C C . GLU A 1 80 ? 5.233 -14.446 -12.358 1.00 87.12 80 GLU A C 1
ATOM 607 O O . GLU A 1 80 ? 4.514 -13.510 -12.690 1.00 87.12 80 GLU A O 1
ATOM 612 N N . ASN A 1 81 ? 4.893 -15.302 -11.390 1.00 87.31 81 ASN A N 1
ATOM 613 C CA . ASN A 1 81 ? 3.613 -15.299 -10.674 1.00 87.31 81 ASN A CA 1
ATOM 614 C C . ASN A 1 81 ? 3.747 -14.836 -9.209 1.00 87.31 81 ASN A C 1
ATOM 616 O O . ASN A 1 81 ? 2.947 -15.235 -8.352 1.00 87.31 81 ASN A O 1
ATOM 620 N N . ASP A 1 82 ? 4.812 -14.100 -8.887 1.00 89.81 82 ASP A N 1
ATOM 621 C CA . ASP A 1 82 ? 4.995 -13.499 -7.566 1.00 89.81 82 ASP A CA 1
ATOM 622 C C . ASP A 1 82 ? 4.154 -12.210 -7.461 1.00 89.81 82 ASP A C 1
ATOM 624 O O . ASP A 1 82 ? 4.303 -11.342 -8.327 1.00 89.81 82 ASP A O 1
ATOM 628 N N . PRO A 1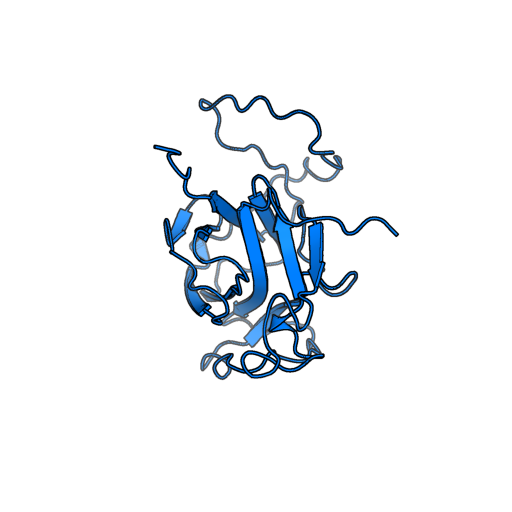 83 ? 3.319 -12.039 -6.415 1.00 89.31 83 PRO A N 1
ATOM 629 C CA . PRO A 1 83 ? 2.569 -10.798 -6.192 1.00 89.31 83 PRO A CA 1
ATOM 630 C C . PRO A 1 83 ? 3.443 -9.537 -6.098 1.00 89.31 83 PRO A C 1
ATOM 632 O O . PRO A 1 83 ? 2.961 -8.428 -6.273 1.00 89.31 83 PRO A O 1
ATOM 635 N N . ALA A 1 84 ? 4.758 -9.657 -5.885 1.00 90.50 84 ALA A N 1
ATOM 636 C CA . ALA A 1 84 ? 5.657 -8.508 -5.981 1.00 90.50 84 ALA A CA 1
ATOM 637 C C . ALA A 1 84 ? 5.708 -7.879 -7.395 1.00 90.50 84 ALA A C 1
ATOM 639 O O . ALA A 1 84 ? 6.164 -6.743 -7.538 1.00 90.50 84 ALA A O 1
ATOM 640 N N . ARG A 1 85 ? 5.294 -8.603 -8.451 1.00 91.75 85 ARG A N 1
ATOM 641 C CA . ARG A 1 85 ? 5.299 -8.118 -9.847 1.00 91.75 85 ARG A CA 1
ATOM 642 C C . ARG A 1 85 ? 4.130 -7.216 -10.192 1.00 91.75 85 ARG A C 1
ATOM 644 O O . ARG A 1 85 ? 4.239 -6.440 -11.145 1.00 91.75 85 ARG A O 1
ATOM 651 N N . THR A 1 86 ? 3.029 -7.344 -9.474 1.00 92.62 86 THR A N 1
ATOM 652 C CA . THR A 1 86 ? 1.855 -6.495 -9.620 1.00 92.62 86 THR A CA 1
ATOM 653 C C . THR A 1 86 ? 2.062 -5.242 -8.786 1.00 92.62 86 THR A C 1
ATOM 655 O O . THR A 1 86 ? 2.656 -5.288 -7.710 1.00 92.62 86 THR A O 1
ATOM 658 N N . VAL A 1 87 ? 1.682 -4.087 -9.335 1.00 91.62 87 VAL A N 1
ATOM 659 C CA . VAL A 1 87 ? 1.754 -2.815 -8.618 1.00 91.62 87 VAL A CA 1
ATOM 660 C C . VAL A 1 87 ? 0.506 -1.975 -8.822 1.00 91.62 87 VAL A C 1
ATOM 662 O O . VAL A 1 87 ? 0.013 -1.811 -9.939 1.00 91.62 87 VAL A O 1
ATOM 665 N N . SER A 1 88 ? 0.036 -1.368 -7.737 1.00 91.00 88 SER A N 1
ATOM 666 C CA . SER A 1 88 ? -0.733 -0.135 -7.816 1.00 91.00 88 SER A CA 1
ATOM 667 C C . SER A 1 88 ? 0.189 1.016 -8.181 1.00 91.00 88 SER A C 1
ATOM 669 O O . SER A 1 88 ? 1.291 1.111 -7.638 1.00 91.00 88 SER A O 1
ATOM 671 N N . TYR A 1 89 ? -0.263 1.921 -9.043 1.00 87.50 89 TYR A N 1
ATOM 672 C CA . TYR A 1 89 ? 0.519 3.086 -9.427 1.00 87.50 89 TYR A CA 1
ATOM 673 C C . TYR A 1 89 ? -0.315 4.342 -9.681 1.00 87.50 89 TYR A C 1
ATOM 675 O O . TYR A 1 89 ? -1.520 4.275 -9.905 1.00 87.50 89 TYR A O 1
ATOM 683 N N . SER A 1 90 ? 0.332 5.507 -9.625 1.00 81.88 90 SER A N 1
ATOM 684 C CA . SER A 1 90 ? -0.290 6.798 -9.943 1.00 81.88 90 SER A CA 1
ATOM 685 C C . SER A 1 90 ? 0.764 7.845 -10.312 1.00 81.88 90 SER A C 1
ATOM 687 O O . SER A 1 90 ? 1.910 7.782 -9.848 1.00 81.88 90 SER A O 1
ATOM 689 N N . GLU A 1 91 ? 0.379 8.821 -11.133 1.00 75.94 91 GLU A N 1
ATOM 690 C CA . GLU A 1 91 ? 1.199 10.001 -11.443 1.00 75.94 91 GLU A CA 1
ATOM 691 C C . GLU A 1 91 ? 1.269 10.982 -10.266 1.00 75.94 91 GLU A C 1
ATOM 693 O O . GLU A 1 91 ? 2.232 11.734 -10.149 1.00 75.94 91 GLU A O 1
ATOM 698 N N . SER A 1 92 ? 0.287 10.959 -9.362 1.00 72.56 92 SER A N 1
ATOM 699 C CA . SER A 1 92 ? 0.222 11.870 -8.215 1.00 72.56 92 SER A CA 1
ATOM 700 C C . SER A 1 92 ? 0.327 11.112 -6.895 1.00 72.56 92 SER A C 1
ATOM 702 O O . SER A 1 92 ? 1.360 11.142 -6.223 1.00 72.56 92 SER A O 1
ATOM 704 N N . ALA A 1 93 ? -0.736 10.403 -6.525 1.00 75.19 93 ALA A N 1
ATOM 705 C CA . ALA A 1 93 ? -0.795 9.616 -5.310 1.00 75.19 93 ALA A CA 1
ATOM 706 C C . ALA A 1 93 ? -1.654 8.362 -5.470 1.00 75.19 93 ALA A C 1
ATOM 708 O O . ALA A 1 93 ? -2.621 8.353 -6.233 1.00 75.19 93 ALA A O 1
ATOM 709 N N . ILE A 1 94 ? -1.304 7.325 -4.710 1.00 82.44 94 ILE A N 1
ATOM 710 C CA . ILE A 1 94 ? -2.133 6.129 -4.523 1.00 82.44 94 ILE A CA 1
ATOM 711 C C . ILE A 1 94 ? -2.823 6.256 -3.168 1.00 82.44 94 ILE A C 1
ATOM 713 O O . ILE A 1 94 ? -2.171 6.613 -2.181 1.00 82.44 94 ILE A O 1
ATOM 717 N N . LEU A 1 95 ? -4.124 5.977 -3.123 1.00 84.44 95 LEU A N 1
ATOM 718 C CA . LEU A 1 95 ? -4.939 6.089 -1.918 1.00 84.44 95 LEU A CA 1
ATOM 719 C C . LEU A 1 95 ? -5.593 4.751 -1.583 1.00 84.44 95 LEU A C 1
ATOM 721 O O . LEU A 1 95 ? -6.346 4.224 -2.398 1.00 84.44 95 LEU A O 1
ATOM 725 N N . TYR A 1 96 ? -5.358 4.269 -0.365 1.00 84.50 96 TYR A N 1
ATOM 726 C CA . TYR A 1 96 ? -6.059 3.132 0.237 1.00 84.50 96 TYR A CA 1
ATOM 727 C C . TYR A 1 96 ? -6.878 3.589 1.444 1.00 84.50 96 TYR A C 1
ATOM 729 O O . TYR A 1 96 ? -6.529 4.579 2.095 1.00 84.50 96 TYR A O 1
ATOM 737 N N . ARG A 1 97 ? -7.958 2.875 1.762 1.00 84.69 97 ARG A N 1
ATOM 738 C CA . ARG A 1 97 ? -8.815 3.155 2.917 1.00 84.69 97 ARG A CA 1
ATOM 739 C C . ARG A 1 97 ? -9.240 1.867 3.605 1.00 84.69 97 ARG A C 1
ATOM 741 O O . ARG A 1 97 ? -10.115 1.178 3.100 1.00 84.69 97 ARG A O 1
ATOM 748 N N . PHE A 1 98 ? -8.745 1.677 4.823 1.00 83.38 98 PHE A N 1
ATOM 749 C CA . PHE A 1 98 ? -9.143 0.580 5.703 1.00 83.38 98 PHE A CA 1
ATOM 750 C C . PHE A 1 98 ? -10.275 1.029 6.630 1.00 83.38 98 PHE A C 1
ATOM 752 O O . PHE A 1 98 ? -10.124 2.026 7.344 1.00 83.38 98 PHE A O 1
ATOM 759 N N . GLY A 1 99 ? -11.405 0.323 6.590 1.00 81.31 99 GLY A N 1
ATOM 760 C CA . GLY A 1 99 ? -12.585 0.583 7.423 1.00 81.31 99 GLY A CA 1
ATOM 761 C C . GLY A 1 99 ? -12.709 -0.357 8.624 1.00 81.31 99 GLY A C 1
ATOM 762 O O . GLY A 1 99 ? -11.929 -1.291 8.779 1.00 81.31 99 GLY A O 1
ATOM 763 N N . ASP A 1 100 ? -13.716 -0.092 9.459 1.00 80.25 100 ASP A N 1
ATOM 764 C CA . ASP A 1 100 ? -14.123 -0.925 10.600 1.00 80.25 100 ASP A CA 1
ATOM 765 C C . ASP A 1 100 ? -12.987 -1.199 11.612 1.00 80.25 100 ASP A C 1
ATOM 767 O O . ASP A 1 100 ? -12.837 -2.298 12.148 1.00 80.25 100 ASP A O 1
ATOM 771 N N . LEU A 1 101 ? -12.179 -0.169 11.893 1.00 83.12 101 LEU A N 1
ATOM 772 C CA . LEU A 1 101 ? -11.023 -0.253 12.790 1.00 83.12 101 LEU A CA 1
ATOM 773 C C . LEU A 1 101 ? -11.331 0.292 14.198 1.00 83.12 101 LEU A C 1
ATOM 775 O O . LEU A 1 101 ? -11.820 1.410 14.365 1.00 83.12 101 LEU A O 1
ATOM 779 N N . GLY A 1 102 ? -10.997 -0.488 15.230 1.00 82.25 102 GLY A N 1
ATOM 780 C CA . GLY A 1 102 ? -11.118 -0.122 16.640 1.00 82.25 102 GLY A CA 1
ATOM 781 C C . GLY A 1 102 ? -9.979 0.765 17.164 1.00 82.25 102 GLY A C 1
ATOM 782 O O . GLY A 1 102 ? -8.801 0.422 17.112 1.00 82.25 102 GLY A O 1
ATOM 783 N N . LYS A 1 103 ? -10.327 1.890 17.800 1.00 85.88 103 LYS A N 1
ATOM 784 C CA . LYS A 1 103 ? -9.354 2.801 18.444 1.00 85.88 103 LYS A CA 1
ATOM 785 C C . LYS A 1 103 ? -8.588 2.183 19.623 1.00 85.88 103 LYS A C 1
ATOM 787 O O . LYS A 1 103 ? -7.550 2.713 20.016 1.00 85.88 103 LYS A O 1
ATOM 792 N N . ALA A 1 104 ? -9.106 1.102 20.210 1.00 87.06 104 ALA A N 1
ATOM 793 C CA . ALA A 1 104 ? -8.482 0.406 21.335 1.00 87.06 104 ALA A CA 1
ATOM 794 C C . ALA A 1 104 ? -7.336 -0.529 20.905 1.00 87.06 104 ALA A C 1
ATOM 796 O O . ALA A 1 104 ? -6.491 -0.886 21.730 1.00 87.06 104 ALA A O 1
ATOM 797 N N . ALA A 1 105 ? -7.280 -0.906 19.626 1.00 89.38 105 ALA A N 1
ATOM 798 C CA . ALA A 1 105 ? -6.253 -1.786 19.096 1.00 89.38 105 ALA A CA 1
ATOM 799 C C . ALA A 1 105 ? -4.921 -1.065 18.844 1.00 89.38 105 ALA A C 1
ATOM 801 O O . ALA A 1 105 ? -4.822 0.162 18.788 1.00 89.38 105 ALA A O 1
ATOM 802 N N . ARG A 1 106 ? -3.867 -1.853 18.630 1.00 93.38 106 ARG A N 1
ATOM 803 C CA . ARG A 1 106 ? -2.634 -1.387 17.985 1.00 93.38 106 ARG A CA 1
ATOM 804 C C . ARG A 1 106 ? -2.526 -2.036 16.625 1.00 93.38 106 ARG A C 1
ATOM 806 O O . ARG A 1 106 ? -2.841 -3.218 16.487 1.00 93.38 106 ARG A O 1
ATOM 813 N N . TYR A 1 107 ? -2.001 -1.286 15.669 1.00 93.00 107 TYR A N 1
ATOM 814 C CA . TYR A 1 107 ? -1.892 -1.730 14.295 1.00 93.00 107 TYR A CA 1
ATOM 815 C C . TYR A 1 107 ? -0.444 -1.797 13.832 1.00 93.00 107 TYR A C 1
ATOM 817 O O . TYR A 1 107 ? 0.408 -1.034 14.292 1.00 93.00 107 TYR A O 1
ATOM 825 N N . LYS A 1 108 ? -0.185 -2.709 12.898 1.00 95.25 108 LYS A N 1
ATOM 826 C CA . LYS A 1 108 ? 1.048 -2.765 12.119 1.00 95.25 108 LYS A CA 1
ATOM 827 C C . LYS A 1 108 ? 0.700 -2.716 10.644 1.00 95.25 108 LYS A C 1
ATOM 829 O O . LYS A 1 108 ? -0.024 -3.579 10.156 1.00 95.25 108 LYS A O 1
ATOM 834 N N . LEU A 1 109 ? 1.222 -1.713 9.951 1.00 93.94 109 LEU A N 1
ATOM 835 C CA . LEU A 1 109 ? 1.108 -1.586 8.506 1.00 93.94 109 LEU A CA 1
ATOM 836 C C . LEU A 1 109 ? 2.393 -2.092 7.866 1.00 93.94 109 LEU A C 1
ATOM 838 O O . LEU A 1 109 ? 3.467 -1.551 8.132 1.00 93.94 109 LEU A O 1
ATOM 842 N N . ARG A 1 110 ? 2.281 -3.105 7.012 1.00 94.50 110 ARG A N 1
ATOM 843 C CA . ARG A 1 110 ? 3.381 -3.577 6.175 1.00 94.50 110 ARG A CA 1
ATOM 844 C C . ARG A 1 110 ? 3.124 -3.202 4.736 1.00 94.50 110 ARG A C 1
ATOM 846 O O . ARG A 1 110 ? 2.022 -3.387 4.238 1.00 94.50 110 ARG A O 1
ATOM 853 N N . VAL A 1 111 ? 4.158 -2.708 4.078 1.00 93.81 111 VAL A N 1
ATOM 854 C CA . VAL A 1 111 ? 4.116 -2.319 2.669 1.00 93.81 111 VAL A CA 1
ATOM 855 C C . VAL A 1 111 ? 5.301 -2.923 1.933 1.00 93.81 111 VAL A C 1
ATOM 857 O O . VAL A 1 111 ? 6.403 -3.016 2.486 1.00 93.81 111 VAL A O 1
ATOM 860 N N . MET A 1 112 ? 5.067 -3.335 0.691 1.00 93.88 112 MET A N 1
ATOM 861 C CA . MET A 1 112 ? 6.095 -3.801 -0.233 1.00 93.88 112 MET A CA 1
ATOM 862 C C . MET A 1 112 ? 6.181 -2.868 -1.433 1.00 93.88 112 MET A C 1
ATOM 864 O O . MET A 1 112 ? 5.178 -2.583 -2.085 1.00 93.88 112 MET A O 1
ATOM 868 N N . TYR A 1 113 ? 7.401 -2.462 -1.759 1.00 92.25 113 TYR A N 1
ATOM 869 C CA . TYR A 1 113 ? 7.711 -1.667 -2.934 1.00 92.25 113 TYR A CA 1
ATOM 870 C C . TYR A 1 113 ? 8.610 -2.446 -3.891 1.00 92.25 113 TYR A C 1
ATOM 872 O O . TYR A 1 113 ? 9.542 -3.128 -3.462 1.00 92.25 113 TYR A O 1
ATOM 880 N N . LEU A 1 114 ? 8.380 -2.256 -5.188 1.00 90.81 114 LEU A N 1
ATOM 881 C CA . LEU A 1 114 ? 9.268 -2.675 -6.263 1.00 90.81 114 LEU A CA 1
ATOM 882 C C . LEU A 1 114 ? 9.222 -1.628 -7.372 1.00 90.81 114 LEU A C 1
ATOM 884 O O . LEU A 1 114 ? 8.159 -1.249 -7.870 1.00 90.81 114 LEU A O 1
ATOM 888 N N . SER A 1 115 ? 10.400 -1.171 -7.781 1.00 88.56 115 SER A N 1
ATOM 889 C CA . SER A 1 115 ? 10.555 -0.226 -8.882 1.00 88.56 115 SER A CA 1
ATOM 890 C C . SER A 1 115 ? 11.440 -0.835 -9.958 1.00 88.56 115 SER A C 1
ATOM 892 O O . SER A 1 115 ? 12.537 -1.300 -9.667 1.00 88.56 115 SER A O 1
ATOM 894 N N . HIS A 1 116 ? 11.021 -0.776 -11.220 1.00 86.69 116 HIS A N 1
ATOM 895 C CA . HIS A 1 116 ? 11.892 -1.086 -12.362 1.00 86.69 116 HIS A CA 1
ATOM 896 C C . HIS A 1 116 ? 12.859 0.073 -12.704 1.00 86.69 116 HIS A C 1
ATOM 898 O O . HIS A 1 116 ? 13.720 -0.068 -13.573 1.00 86.69 116 HIS A O 1
ATOM 904 N N . ASN A 1 117 ? 12.735 1.220 -12.020 1.00 79.56 117 ASN A N 1
ATOM 905 C CA . ASN A 1 117 ? 13.499 2.449 -12.256 1.00 79.56 117 ASN A CA 1
ATOM 906 C C . ASN A 1 117 ? 14.310 2.853 -11.005 1.00 79.56 117 ASN A C 1
ATOM 908 O O . ASN A 1 117 ? 13.815 2.746 -9.885 1.00 79.56 117 ASN A O 1
ATOM 912 N N . GLU A 1 118 ? 15.538 3.339 -11.208 1.00 69.50 118 GLU A N 1
ATOM 913 C CA . GLU A 1 118 ? 16.484 3.801 -10.175 1.00 69.50 118 GLU A CA 1
ATOM 914 C C . GLU A 1 118 ? 16.208 5.215 -9.637 1.00 69.50 118 GLU A C 1
ATOM 916 O O . GLU A 1 118 ? 16.779 5.625 -8.629 1.00 69.50 118 GLU A O 1
ATOM 921 N N . SER A 1 119 ? 15.325 5.966 -10.295 1.00 70.81 119 SER A N 1
ATOM 922 C CA . SER A 1 119 ? 15.063 7.382 -10.001 1.00 70.81 119 SER A CA 1
ATOM 923 C C . SER A 1 119 ? 13.789 7.628 -9.192 1.00 70.81 119 SER A C 1
ATOM 925 O O . SER A 1 119 ? 13.327 8.767 -9.111 1.00 70.81 119 SER A O 1
ATOM 927 N N . ARG A 1 120 ? 13.200 6.575 -8.616 1.00 81.50 120 ARG A N 1
ATOM 928 C CA . ARG A 1 120 ? 11.923 6.666 -7.909 1.00 81.50 120 ARG A CA 1
ATOM 929 C C . ARG A 1 120 ? 12.144 6.887 -6.420 1.00 81.50 120 ARG A C 1
ATOM 931 O O . ARG A 1 120 ? 12.851 6.115 -5.772 1.00 81.50 120 ARG A O 1
ATOM 938 N N . SER A 1 121 ? 11.473 7.890 -5.867 1.00 84.25 121 SER A N 1
ATOM 939 C CA . SER A 1 121 ? 11.353 8.039 -4.421 1.00 84.25 121 SER A CA 1
ATOM 940 C C . SER A 1 121 ? 9.898 8.096 -3.991 1.00 84.25 121 SER A C 1
ATOM 942 O O . SER A 1 121 ? 9.071 8.652 -4.712 1.00 84.25 121 SER A O 1
ATOM 944 N N . GLN A 1 122 ? 9.606 7.575 -2.803 1.00 84.75 122 GLN A N 1
ATOM 945 C CA . GLN A 1 122 ? 8.245 7.465 -2.294 1.00 84.75 122 GLN A CA 1
ATOM 946 C C . GLN A 1 122 ? 8.135 7.908 -0.840 1.00 84.75 122 GLN A C 1
ATOM 948 O O . GLN A 1 122 ? 8.995 7.578 -0.026 1.00 84.75 122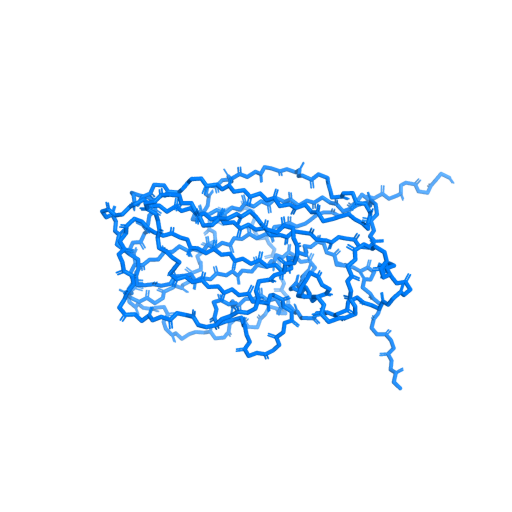 GLN A O 1
ATOM 953 N N . SER A 1 123 ? 7.060 8.618 -0.527 1.00 83.81 123 SER A N 1
ATOM 954 C CA . SER A 1 123 ? 6.648 8.965 0.831 1.00 83.81 123 SER A CA 1
ATOM 955 C C . SER A 1 123 ? 5.331 8.268 1.159 1.00 83.81 123 SER A C 1
ATOM 957 O O . SER A 1 123 ? 4.516 8.007 0.268 1.00 83.81 123 SER A O 1
ATOM 959 N N . LEU A 1 124 ? 5.125 7.972 2.439 1.00 86.12 124 LEU A N 1
ATOM 960 C CA . LEU A 1 124 ? 3.940 7.287 2.943 1.00 86.12 124 LEU A CA 1
ATOM 961 C C . LEU A 1 124 ? 3.331 8.061 4.101 1.00 86.12 124 LEU A C 1
ATOM 963 O O . LEU A 1 124 ? 4.015 8.377 5.075 1.00 86.12 124 LEU A O 1
ATOM 967 N N . PHE A 1 125 ? 2.023 8.270 4.024 1.00 83.12 125 PHE A N 1
ATOM 968 C CA . PHE A 1 125 ? 1.240 8.949 5.042 1.00 83.12 125 PHE A CA 1
ATOM 969 C C . PHE A 1 125 ? 0.062 8.092 5.496 1.00 83.12 125 PHE A C 1
ATOM 971 O O . PHE A 1 125 ? -0.587 7.433 4.684 1.00 83.12 125 PHE A O 1
ATOM 978 N N . VAL A 1 126 ? -0.260 8.173 6.785 1.00 81.50 126 VAL A N 1
ATOM 979 C CA . VAL A 1 126 ? -1.454 7.591 7.404 1.00 81.50 126 VAL A CA 1
ATOM 980 C C . VAL A 1 126 ? -2.217 8.687 8.124 1.00 81.50 126 VAL A C 1
ATOM 982 O O . VAL A 1 126 ? -1.672 9.347 9.005 1.00 81.50 126 VAL A O 1
ATOM 985 N N . SER A 1 127 ? -3.475 8.921 7.742 1.00 75.75 127 SER A N 1
ATOM 986 C CA . SER A 1 127 ? -4.314 9.974 8.347 1.00 75.75 127 SER A CA 1
ATOM 987 C C . SER A 1 127 ? -3.628 11.356 8.407 1.00 75.75 127 SER A C 1
ATOM 989 O O . SER A 1 127 ? -3.847 12.135 9.337 1.00 75.75 127 SER A O 1
ATOM 991 N N . GLY A 1 128 ? -2.772 11.657 7.422 1.00 71.38 128 GLY A N 1
ATOM 992 C CA . GLY A 1 128 ? -1.981 12.891 7.339 1.00 71.38 128 GLY A CA 1
ATOM 993 C C . GLY A 1 128 ? -0.668 12.898 8.135 1.00 71.38 128 GLY A C 1
ATOM 994 O O . GLY A 1 128 ? 0.100 13.843 7.993 1.00 71.38 128 GLY A O 1
ATOM 995 N N . ARG A 1 129 ? -0.372 11.865 8.937 1.00 80.12 129 ARG A N 1
ATOM 996 C CA . ARG A 1 129 ? 0.939 11.674 9.576 1.00 80.12 129 ARG A CA 1
ATOM 997 C C . ARG A 1 129 ? 1.885 10.973 8.610 1.00 80.12 129 ARG A C 1
ATOM 999 O O . ARG A 1 129 ? 1.547 9.920 8.079 1.00 80.12 129 ARG A O 1
ATOM 1006 N N . GLU A 1 130 ? 3.076 11.520 8.420 1.00 82.75 130 GLU A N 1
ATOM 1007 C CA . GLU A 1 130 ? 4.131 10.863 7.648 1.00 82.75 130 GLU A CA 1
ATOM 1008 C C . GLU A 1 130 ? 4.686 9.653 8.423 1.00 82.75 130 GLU A C 1
ATOM 1010 O O . GLU A 1 130 ? 5.103 9.779 9.575 1.00 82.75 130 GLU A O 1
ATOM 1015 N N . LEU A 1 131 ? 4.664 8.472 7.800 1.00 86.06 131 LEU A N 1
ATOM 1016 C CA . LEU A 1 131 ? 5.291 7.252 8.324 1.00 86.06 131 LEU A CA 1
ATOM 1017 C C . LEU A 1 131 ? 6.734 7.121 7.848 1.00 86.06 131 LEU A C 1
ATOM 1019 O O . LEU A 1 131 ? 7.614 6.720 8.608 1.00 86.06 131 LEU A O 1
ATOM 1023 N N . HIS A 1 132 ? 6.975 7.478 6.589 1.00 88.50 132 HIS A N 1
ATOM 1024 C CA . HIS A 1 132 ? 8.308 7.757 6.087 1.00 88.50 132 HIS A CA 1
ATOM 1025 C C . HIS A 1 132 ? 8.240 8.837 5.014 1.00 88.50 132 HIS A C 1
ATOM 1027 O O . HIS A 1 132 ? 7.350 8.820 4.160 1.00 88.50 132 HIS A O 1
ATOM 1033 N N . GLY A 1 133 ? 9.215 9.744 5.046 1.00 81.81 133 GLY A N 1
ATOM 1034 C CA . GLY A 1 133 ? 9.434 10.696 3.966 1.00 81.81 133 GLY A CA 1
ATOM 1035 C C . GLY A 1 133 ? 10.078 10.038 2.754 1.00 81.81 133 GLY A C 1
ATOM 1036 O O . GLY A 1 133 ? 9.959 8.828 2.546 1.00 81.81 133 GLY A O 1
ATOM 1037 N N . LYS A 1 134 ? 10.795 10.840 1.965 1.00 84.44 134 LYS A N 1
ATOM 1038 C CA . LYS A 1 134 ? 11.349 10.450 0.665 1.00 84.44 134 LYS A CA 1
ATOM 1039 C C . LYS A 1 134 ? 12.288 9.236 0.760 1.00 84.44 134 LYS A C 1
ATOM 1041 O O . LYS A 1 134 ? 13.493 9.370 0.968 1.00 84.44 134 LYS A O 1
ATOM 1046 N N . LEU A 1 135 ? 11.736 8.045 0.552 1.00 85.62 135 LEU A N 1
ATOM 1047 C CA . LEU A 1 135 ? 12.458 6.783 0.482 1.00 85.62 135 LEU A CA 1
ATOM 1048 C C . LEU A 1 135 ? 12.877 6.538 -0.963 1.00 85.62 135 LEU A C 1
ATOM 1050 O O . LEU A 1 135 ? 12.024 6.360 -1.827 1.00 85.62 135 LEU A O 1
ATOM 1054 N N . ASN A 1 136 ? 14.180 6.505 -1.232 1.00 88.12 136 ASN A N 1
ATOM 1055 C CA . ASN A 1 136 ? 14.683 6.109 -2.546 1.00 88.12 136 ASN A CA 1
ATOM 1056 C C . ASN A 1 136 ? 14.470 4.608 -2.741 1.00 88.12 136 ASN A C 1
ATOM 1058 O O . ASN A 1 136 ? 14.961 3.806 -1.944 1.00 88.12 136 ASN A O 1
ATOM 1062 N N . LEU A 1 137 ? 13.752 4.243 -3.799 1.00 87.19 137 LEU A N 1
ATOM 1063 C CA . LEU A 1 137 ? 13.514 2.855 -4.151 1.00 87.19 137 LEU A CA 1
ATOM 1064 C C . LEU A 1 137 ? 14.632 2.369 -5.082 1.00 87.19 137 LEU A C 1
ATOM 1066 O O . LEU A 1 137 ? 14.782 2.908 -6.182 1.00 87.19 137 LEU A O 1
ATOM 1070 N N . PRO A 1 138 ? 15.426 1.369 -4.666 1.00 89.38 138 PRO A N 1
ATOM 1071 C CA . PRO A 1 138 ? 16.433 0.779 -5.528 1.00 89.38 138 PRO A CA 1
ATOM 1072 C C . PRO A 1 138 ? 15.781 0.102 -6.739 1.00 89.38 138 PRO A C 1
ATOM 1074 O O . PRO A 1 138 ? 14.729 -0.534 -6.638 1.00 89.38 138 PRO A O 1
ATOM 1077 N N . LYS A 1 139 ? 16.431 0.228 -7.899 1.00 90.38 139 LYS A N 1
ATOM 1078 C CA . LYS A 1 139 ? 16.001 -0.437 -9.130 1.00 90.38 139 LYS A CA 1
ATOM 1079 C C . LYS A 1 139 ? 16.029 -1.951 -8.948 1.00 90.38 139 LYS A C 1
ATOM 1081 O O . LYS A 1 139 ? 17.037 -2.500 -8.512 1.00 90.38 139 LYS A O 1
ATOM 1086 N N . GLN A 1 140 ? 14.939 -2.601 -9.350 1.00 91.31 140 GLN A N 1
ATOM 1087 C CA . GLN A 1 140 ? 14.784 -4.055 -9.408 1.00 91.31 140 GLN A CA 1
ATOM 1088 C C . GLN A 1 140 ? 15.095 -4.738 -8.069 1.00 91.31 140 GLN A C 1
ATOM 1090 O O . GLN A 1 140 ? 15.669 -5.821 -8.024 1.00 91.31 140 GLN A O 1
ATOM 1095 N N . GLN A 1 141 ? 14.721 -4.089 -6.969 1.00 90.94 141 GLN A N 1
ATOM 1096 C CA . GLN A 1 141 ? 14.893 -4.612 -5.622 1.00 90.94 141 GLN A CA 1
ATOM 1097 C C . GLN A 1 141 ? 13.603 -4.432 -4.831 1.00 90.94 141 GLN A C 1
ATOM 1099 O O . GLN A 1 141 ? 12.989 -3.363 -4.847 1.00 90.94 141 GLN A O 1
ATOM 1104 N N . ILE A 1 142 ? 13.210 -5.496 -4.134 1.00 91.69 142 ILE A N 1
ATOM 1105 C CA . ILE A 1 142 ? 12.050 -5.491 -3.249 1.00 91.69 142 ILE A CA 1
ATOM 1106 C C . ILE A 1 142 ? 12.430 -4.775 -1.956 1.00 91.69 142 ILE A C 1
ATOM 1108 O O . ILE A 1 142 ? 13.425 -5.109 -1.309 1.00 91.69 142 ILE A O 1
ATOM 1112 N N . VAL A 1 143 ? 11.612 -3.805 -1.560 1.00 91.62 143 VAL A N 1
ATOM 1113 C CA . VAL A 1 143 ? 11.756 -3.096 -0.290 1.00 91.62 143 VAL A CA 1
ATOM 1114 C C . VAL A 1 143 ? 10.502 -3.293 0.542 1.00 91.62 143 VAL A C 1
ATOM 1116 O O . VAL A 1 143 ? 9.434 -2.802 0.192 1.00 91.62 143 VAL A O 1
ATOM 1119 N N . CYS A 1 144 ? 10.654 -3.960 1.683 1.00 93.00 144 CYS A N 1
ATOM 1120 C CA . CYS A 1 144 ? 9.595 -4.112 2.676 1.00 93.00 144 CYS A CA 1
ATOM 1121 C C . CYS A 1 144 ? 9.790 -3.110 3.821 1.00 93.00 144 CYS A C 1
ATOM 1123 O O . CYS A 1 144 ? 10.918 -2.853 4.269 1.00 93.00 144 CYS A O 1
ATOM 1125 N N . ARG A 1 145 ? 8.689 -2.547 4.318 1.00 92.88 145 ARG A N 1
ATOM 1126 C CA . ARG A 1 145 ? 8.664 -1.717 5.527 1.00 92.88 145 ARG A CA 1
ATOM 1127 C C . ARG A 1 145 ? 7.492 -2.113 6.410 1.00 92.88 145 ARG A C 1
ATOM 1129 O O . ARG A 1 145 ? 6.433 -2.459 5.902 1.00 92.88 145 ARG A O 1
ATOM 1136 N N . GLU A 1 146 ? 7.703 -2.040 7.717 1.00 94.75 146 GLU A N 1
ATOM 1137 C CA . GLU A 1 146 ? 6.677 -2.230 8.740 1.00 94.75 146 GLU A CA 1
ATOM 1138 C C . GLU A 1 146 ? 6.622 -0.972 9.608 1.00 94.75 146 GLU A C 1
ATOM 1140 O O . GLU A 1 146 ? 7.666 -0.438 9.986 1.00 94.75 146 GLU A O 1
ATOM 1145 N N . PHE A 1 147 ? 5.414 -0.516 9.926 1.00 93.75 147 PHE A N 1
ATOM 1146 C CA . PHE A 1 147 ? 5.169 0.664 10.746 1.00 93.75 147 PHE A CA 1
ATOM 1147 C C . PHE A 1 147 ? 4.160 0.357 11.840 1.00 93.75 147 PHE A C 1
ATOM 1149 O O . PHE A 1 147 ? 3.130 -0.263 11.579 1.00 93.75 147 PHE A O 1
ATOM 1156 N N . ASP A 1 148 ? 4.426 0.850 13.046 1.00 94.38 148 ASP A N 1
ATOM 1157 C CA . ASP A 1 148 ? 3.444 0.856 14.122 1.00 94.38 148 ASP A CA 1
ATOM 1158 C C . ASP A 1 148 ? 2.477 2.035 13.953 1.00 94.38 148 ASP A C 1
ATOM 1160 O O . ASP A 1 148 ? 2.877 3.193 13.773 1.00 94.38 148 ASP A O 1
ATOM 1164 N N . ILE A 1 149 ? 1.185 1.726 14.031 1.00 90.12 149 ILE A N 1
ATOM 1165 C CA . ILE A 1 149 ? 0.100 2.701 13.976 1.00 90.12 149 ILE A CA 1
ATOM 1166 C C . ILE A 1 149 ? -0.711 2.563 15.273 1.00 90.12 149 ILE A C 1
ATOM 1168 O O . ILE A 1 149 ? -1.390 1.552 15.489 1.00 90.12 149 ILE A O 1
ATOM 1172 N N . PRO A 1 150 ? -0.628 3.547 16.181 1.00 88.19 150 PRO A N 1
ATOM 1173 C CA . PRO A 1 150 ? -1.479 3.599 17.362 1.00 88.19 150 PRO A CA 1
ATOM 1174 C C . PRO A 1 150 ? -2.965 3.646 16.983 1.00 88.19 150 PRO A C 1
ATOM 1176 O O . PRO A 1 150 ? -3.354 4.418 16.110 1.00 88.19 150 PRO A O 1
ATOM 1179 N N . GLY A 1 151 ? -3.822 2.902 17.690 1.00 81.12 151 GLY A N 1
ATOM 1180 C CA . GLY A 1 151 ? -5.276 2.976 17.495 1.00 81.12 151 GLY A CA 1
ATOM 1181 C C . GLY A 1 151 ? -5.860 4.370 17.747 1.00 81.12 151 GLY A C 1
ATOM 1182 O O . GLY A 1 151 ? -6.870 4.740 17.156 1.00 81.12 151 GLY A O 1
ATOM 1183 N N . SER A 1 152 ? -5.184 5.208 18.539 1.00 79.75 152 SER A N 1
ATOM 1184 C CA . SER A 1 152 ? -5.553 6.618 18.725 1.00 79.75 152 SER A CA 1
ATOM 1185 C C . SER A 1 152 ? -5.448 7.460 17.447 1.00 79.75 152 SER A C 1
ATOM 1187 O O . SER A 1 152 ? -5.988 8.561 17.402 1.00 79.75 152 SER A O 1
ATOM 1189 N N . GLU A 1 153 ? -4.753 6.973 16.414 1.00 75.31 153 GLU A N 1
ATOM 1190 C CA . GLU A 1 153 ? -4.671 7.622 15.100 1.00 75.31 153 GLU A CA 1
ATOM 1191 C C . GLU A 1 153 ? -5.824 7.230 14.163 1.00 75.31 153 GLU A C 1
ATOM 1193 O O . GLU A 1 153 ? -5.976 7.835 13.096 1.00 75.31 153 GLU A O 1
ATOM 1198 N N . ILE A 1 154 ? -6.662 6.266 14.567 1.00 73.62 154 ILE A N 1
ATOM 1199 C CA . ILE A 1 154 ? -7.907 5.938 13.873 1.00 73.62 154 ILE A CA 1
ATOM 1200 C C . ILE A 1 154 ? -8.874 7.103 14.054 1.00 73.62 154 ILE A C 1
ATOM 1202 O O . ILE A 1 154 ? -9.220 7.494 15.174 1.00 73.62 154 ILE A O 1
ATOM 1206 N N . ARG A 1 155 ? -9.327 7.667 12.936 1.00 67.19 155 ARG A N 1
ATOM 1207 C CA . ARG A 1 155 ? -10.265 8.789 12.943 1.00 67.19 155 ARG A CA 1
ATOM 1208 C C . ARG A 1 155 ? -11.666 8.264 12.641 1.00 67.19 155 ARG A C 1
ATOM 1210 O O . ARG A 1 155 ? -11.858 7.460 11.733 1.00 67.19 155 ARG A O 1
ATOM 1217 N N . GLU A 1 156 ? -12.637 8.705 13.440 1.00 52.31 156 GLU A N 1
ATOM 1218 C CA . GLU A 1 156 ? -14.055 8.575 13.089 1.00 52.31 156 GLU A CA 1
ATOM 1219 C C . GLU A 1 156 ? -14.380 9.614 12.022 1.00 52.31 156 GLU A C 1
ATOM 1221 O O . GLU A 1 156 ? -13.840 10.724 12.040 1.00 52.31 156 GLU A O 1
ATOM 1226 N N . LEU A 1 157 ? -15.227 9.236 11.072 1.00 51.25 157 LEU A N 1
ATOM 1227 C CA . LEU A 1 157 ? -15.451 10.004 9.858 1.00 51.25 157 LEU A CA 1
ATOM 1228 C C . LEU A 1 157 ? -16.938 10.365 9.754 1.00 51.25 157 LEU A C 1
ATOM 1230 O O . LEU A 1 157 ? -17.791 9.526 10.050 1.00 51.25 157 LEU A O 1
ATOM 1234 N N . PRO A 1 158 ? -17.278 11.612 9.382 1.00 40.53 158 PRO A N 1
ATOM 1235 C CA . PRO A 1 158 ? -18.667 12.051 9.317 1.00 40.53 158 PRO A CA 1
ATOM 1236 C C . PRO A 1 158 ? -19.438 11.345 8.190 1.00 40.53 158 PRO A C 1
ATOM 1238 O O . PRO A 1 158 ? -18.933 11.172 7.083 1.00 40.53 158 PRO A O 1
ATOM 1241 N N . ALA A 1 159 ? -20.699 10.989 8.460 1.00 37.50 159 ALA A N 1
ATOM 1242 C CA . ALA A 1 159 ? -21.541 10.142 7.606 1.00 37.50 159 ALA A CA 1
ATOM 1243 C C . ALA A 1 159 ? -21.873 10.705 6.202 1.00 37.50 15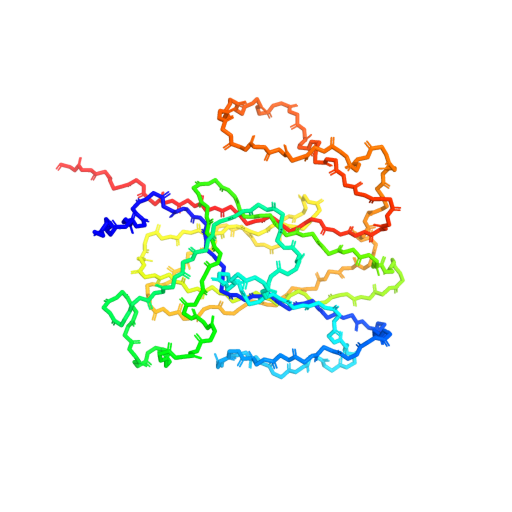9 ALA A C 1
ATOM 1245 O O . ALA A 1 159 ? -22.267 9.949 5.315 1.00 37.50 159 ALA A O 1
ATOM 1246 N N . GLU A 1 160 ? -21.664 12.002 5.963 1.00 40.25 160 GLU A N 1
ATOM 1247 C CA . GLU A 1 160 ? -22.030 12.743 4.736 1.00 40.25 160 GLU A CA 1
ATOM 1248 C C . GLU A 1 160 ? -21.158 12.433 3.495 1.00 40.25 160 GLU A C 1
ATOM 1250 O O . GLU A 1 160 ? -21.225 13.099 2.466 1.00 40.25 160 GLU A O 1
ATOM 1255 N N . ALA A 1 161 ? -20.308 11.415 3.559 1.00 39.38 161 ALA A N 1
ATOM 1256 C CA . ALA A 1 161 ? -19.232 11.189 2.602 1.00 39.38 161 ALA A CA 1
ATOM 1257 C C . ALA A 1 161 ? -19.447 10.054 1.584 1.00 39.38 161 ALA A C 1
ATOM 1259 O O . ALA A 1 161 ? -18.523 9.645 0.881 1.00 39.38 161 ALA A O 1
ATOM 1260 N N . VAL A 1 162 ? -20.655 9.505 1.494 1.00 32.72 162 VAL A N 1
ATOM 1261 C CA . VAL A 1 162 ? -20.910 8.260 0.745 1.00 32.72 162 VAL A CA 1
ATOM 1262 C C . VAL A 1 162 ? -21.217 8.488 -0.747 1.00 32.72 162 VAL A C 1
ATOM 1264 O O . VAL A 1 162 ? -21.502 7.544 -1.479 1.00 32.72 162 VAL A O 1
ATOM 1267 N N . LYS A 1 163 ? -21.116 9.711 -1.278 1.00 32.66 163 LYS A N 1
ATOM 1268 C CA . LYS A 1 163 ? -21.389 9.961 -2.703 1.00 32.66 163 LYS A CA 1
ATOM 1269 C C . LYS A 1 163 ? -20.424 10.950 -3.337 1.00 32.66 163 LYS A C 1
ATOM 1271 O O . LYS A 1 163 ? -20.778 12.101 -3.521 1.00 32.66 163 LYS A O 1
ATOM 1276 N N . THR A 1 164 ? -19.276 10.456 -3.787 1.00 28.56 164 THR A N 1
ATOM 1277 C CA . THR A 1 164 ? -18.678 10.908 -5.054 1.00 28.56 164 THR A CA 1
ATOM 1278 C C . THR A 1 164 ? -17.562 9.959 -5.460 1.00 28.56 164 THR A C 1
ATOM 1280 O O . THR A 1 164 ? -16.531 9.876 -4.800 1.00 28.56 164 THR A O 1
ATOM 1283 N N . ARG A 1 165 ? -17.757 9.276 -6.593 1.00 30.73 165 ARG A N 1
ATOM 1284 C CA . ARG A 1 165 ? -16.651 8.912 -7.479 1.00 30.73 165 ARG A CA 1
ATOM 1285 C C . ARG A 1 165 ? -15.944 10.222 -7.827 1.00 30.73 165 ARG A C 1
ATOM 1287 O O . ARG A 1 165 ? -16.468 10.983 -8.634 1.00 30.73 165 ARG A O 1
ATOM 1294 N N . ILE A 1 166 ? -14.828 10.528 -7.175 1.00 29.69 166 ILE A N 1
ATOM 1295 C CA . ILE A 1 166 ? -13.964 11.613 -7.632 1.00 29.69 166 ILE A CA 1
ATOM 1296 C C . ILE A 1 166 ? -13.202 11.040 -8.824 1.00 29.69 166 ILE A C 1
ATOM 1298 O O . ILE A 1 166 ? -12.255 10.275 -8.659 1.00 29.69 166 ILE A O 1
ATOM 1302 N N . ALA A 1 167 ? -13.691 11.353 -10.024 1.00 24.58 167 ALA A N 1
ATOM 1303 C CA . ALA A 1 167 ? -12.859 11.359 -11.212 1.00 24.58 167 ALA A CA 1
ATOM 1304 C C . ALA A 1 167 ? -11.742 12.374 -10.950 1.00 24.58 167 ALA A C 1
ATOM 1306 O O . ALA A 1 167 ? -12.021 13.542 -10.686 1.00 24.58 167 ALA A O 1
ATOM 1307 N N . VAL A 1 168 ? -10.498 11.906 -10.919 1.00 27.64 168 VAL A N 1
ATOM 1308 C CA . VAL A 1 168 ? -9.321 12.772 -10.829 1.00 27.64 168 VAL A CA 1
ATOM 1309 C C . VAL A 1 168 ? -8.886 13.071 -12.260 1.00 27.64 168 VAL A C 1
ATOM 1311 O O . VAL A 1 168 ? -7.869 12.567 -12.711 1.00 27.64 168 VAL A O 1
ATOM 1314 N N . ASP A 1 169 ? -9.703 13.842 -12.968 1.00 27.20 169 ASP A N 1
ATOM 1315 C CA . ASP A 1 169 ? -9.271 14.596 -14.141 1.00 27.20 169 ASP A CA 1
ATOM 1316 C C . ASP A 1 169 ? -9.350 16.078 -13.735 1.00 27.20 169 ASP A C 1
ATOM 1318 O O . ASP A 1 169 ? -10.340 16.507 -13.143 1.00 27.20 169 ASP A O 1
ATOM 1322 N N . ASP A 1 170 ? -8.270 16.816 -13.991 1.00 24.41 170 ASP A N 1
ATOM 1323 C CA . ASP A 1 170 ? -8.030 18.232 -13.663 1.00 24.41 170 ASP A CA 1
ATOM 1324 C C . ASP A 1 170 ? -7.804 18.580 -12.179 1.00 24.41 170 ASP A C 1
ATOM 1326 O O . ASP A 1 170 ? -8.670 19.064 -11.450 1.00 24.41 170 ASP A O 1
ATOM 1330 N N . VAL A 1 171 ? -6.552 18.410 -11.738 1.00 26.69 171 VAL A N 1
ATOM 1331 C CA . VAL A 1 171 ? -6.054 18.933 -10.461 1.00 26.69 171 VAL A CA 1
ATOM 1332 C C . VAL A 1 171 ? -5.332 20.267 -10.686 1.00 26.69 171 VAL A C 1
ATOM 1334 O O . VAL A 1 171 ? -4.171 20.291 -11.090 1.00 26.69 171 VAL A O 1
ATOM 1337 N N . THR A 1 172 ? -5.965 21.377 -10.303 1.00 21.95 172 THR A N 1
ATOM 1338 C CA . THR A 1 172 ? -5.243 22.535 -9.753 1.00 21.95 172 THR A CA 1
ATOM 1339 C C . THR A 1 172 ? -5.177 22.357 -8.238 1.00 21.95 172 THR A C 1
ATOM 1341 O O . THR A 1 172 ? -6.183 22.467 -7.538 1.00 21.95 172 THR A O 1
ATOM 1344 N N . VAL A 1 173 ? -3.986 22.025 -7.730 1.00 28.47 173 VAL A N 1
ATOM 1345 C CA . VAL A 1 173 ? -3.710 21.938 -6.290 1.00 28.47 173 VAL A CA 1
ATOM 1346 C C . VAL A 1 173 ? -3.624 23.358 -5.733 1.00 28.47 173 VAL A C 1
ATOM 1348 O O . VAL A 1 173 ? -2.634 24.049 -5.967 1.00 28.47 173 VAL A O 1
ATOM 1351 N N . ASP A 1 174 ? -4.630 23.787 -4.974 1.00 23.67 174 ASP A N 1
ATOM 1352 C CA . ASP A 1 174 ? -4.460 24.885 -4.022 1.00 23.67 174 ASP A CA 1
ATOM 1353 C C . ASP A 1 174 ? -3.785 24.325 -2.760 1.00 23.67 174 ASP A C 1
ATOM 1355 O O . ASP A 1 174 ? -4.312 23.442 -2.077 1.00 23.67 174 ASP A O 1
ATOM 1359 N N . THR A 1 175 ? -2.577 24.806 -2.479 1.00 30.91 175 THR A N 1
ATOM 1360 C CA . THR A 1 175 ? -1.716 24.375 -1.371 1.00 30.91 175 THR A CA 1
ATOM 1361 C C . THR A 1 175 ? -2.171 24.901 -0.004 1.00 30.91 175 THR A C 1
ATOM 1363 O O . THR A 1 175 ? -1.514 24.628 1.000 1.00 30.91 175 THR A O 1
ATOM 1366 N N . ALA A 1 176 ? -3.302 25.613 0.075 1.00 27.30 176 ALA A N 1
ATOM 1367 C CA . ALA A 1 176 ? -3.788 26.230 1.309 1.00 27.30 176 ALA A CA 1
ATOM 1368 C C . ALA A 1 176 ? -4.865 25.438 2.086 1.00 27.30 176 ALA A C 1
ATOM 1370 O O . ALA A 1 176 ? -5.288 25.897 3.147 1.00 27.30 176 ALA A O 1
ATOM 1371 N N . SER A 1 177 ? -5.325 24.265 1.626 1.00 29.25 177 SER A N 1
ATOM 1372 C CA . SER A 1 177 ? -6.403 23.520 2.310 1.00 29.25 177 SER A CA 1
ATOM 1373 C C . SER A 1 177 ? -6.051 22.049 2.583 1.00 29.25 177 SER A C 1
ATOM 1375 O O . SER A 1 177 ? -5.702 21.328 1.649 1.00 29.25 177 SER A O 1
ATOM 1377 N N . PRO A 1 178 ? -6.173 21.548 3.833 1.00 34.41 178 PRO A N 1
ATOM 1378 C CA . PRO A 1 178 ? -6.000 20.127 4.119 1.00 34.41 178 PRO A CA 1
ATOM 1379 C C . PRO A 1 178 ? -7.036 19.328 3.323 1.00 34.41 178 PRO A C 1
ATOM 1381 O O . PRO A 1 178 ? -8.229 19.626 3.379 1.00 34.41 178 PRO A O 1
ATOM 1384 N N . LEU A 1 179 ? -6.563 18.329 2.574 1.00 31.78 179 LEU A N 1
ATOM 1385 C CA . LEU A 1 179 ? -7.364 17.401 1.774 1.00 31.78 179 LEU A CA 1
ATOM 1386 C C . LEU A 1 179 ? -8.641 16.972 2.516 1.00 31.78 179 LEU A C 1
ATOM 1388 O O . LEU A 1 179 ? -8.600 16.138 3.422 1.00 31.78 179 LEU A O 1
ATOM 1392 N N . LYS A 1 180 ? -9.792 17.516 2.105 1.00 31.09 180 LYS A N 1
ATOM 1393 C CA . LYS A 1 180 ? -11.113 17.018 2.504 1.00 31.09 180 LYS A CA 1
ATOM 1394 C C . LYS A 1 180 ? -11.446 15.806 1.641 1.00 31.09 180 LYS A C 1
ATOM 1396 O O . LYS A 1 180 ? -12.245 15.885 0.716 1.00 31.09 180 LYS A O 1
ATOM 1401 N N . VAL A 1 181 ? -10.801 14.681 1.933 1.00 34.72 181 VAL A N 1
ATOM 1402 C CA . VAL A 1 181 ? -11.289 13.381 1.467 1.00 34.72 181 VAL A CA 1
ATOM 1403 C C . VAL A 1 181 ? -12.545 13.083 2.280 1.00 34.72 181 VAL A C 1
ATOM 1405 O O . VAL A 1 181 ? -12.475 12.968 3.503 1.00 34.72 181 VAL A O 1
ATOM 1408 N N . SER A 1 182 ? -13.701 13.010 1.627 1.00 32.84 182 SER A N 1
ATOM 1409 C CA . SER A 1 182 ? -14.927 12.552 2.273 1.00 32.84 182 SER A CA 1
ATOM 1410 C C . SER A 1 182 ? -14.846 11.022 2.423 1.00 32.84 182 SER A C 1
ATOM 1412 O O . SER A 1 182 ? -14.564 10.303 1.465 1.00 32.84 182 SER A O 1
ATOM 1414 N N . MET A 1 183 ? -15.014 10.512 3.652 1.00 37.34 183 MET A N 1
ATOM 1415 C CA . MET A 1 183 ? -14.911 9.082 3.986 1.00 37.34 183 MET A CA 1
ATOM 1416 C C . MET A 1 183 ? -16.153 8.555 4.757 1.00 37.34 183 MET A C 1
ATOM 1418 O O . MET A 1 183 ? -16.673 9.289 5.589 1.00 37.34 183 MET A O 1
ATOM 1422 N N . PRO A 1 184 ? -16.633 7.314 4.517 1.00 31.98 184 PRO A N 1
ATOM 1423 C CA . PRO A 1 184 ? -17.866 6.743 5.090 1.00 31.98 184 PRO A CA 1
ATOM 1424 C C . PRO A 1 184 ? -17.846 6.565 6.623 1.00 31.98 184 PRO A C 1
ATOM 1426 O O . PRO A 1 184 ? -16.793 6.585 7.246 1.00 31.98 184 PRO A O 1
ATOM 1429 N N . ALA A 1 185 ? -19.033 6.347 7.205 1.00 32.56 185 ALA A N 1
ATOM 1430 C CA . ALA A 1 185 ? -19.386 6.547 8.621 1.00 32.56 185 ALA A CA 1
ATOM 1431 C C . ALA A 1 185 ? -18.766 5.604 9.682 1.00 32.56 185 ALA A C 1
ATOM 1433 O O . ALA A 1 185 ? -19.053 5.773 10.866 1.00 32.56 185 ALA A O 1
ATOM 1434 N N . ASN A 1 186 ? -17.918 4.643 9.310 1.00 42.97 186 ASN A N 1
ATOM 1435 C CA . ASN A 1 186 ? -17.303 3.712 10.262 1.00 42.97 186 ASN A CA 1
ATOM 1436 C C . ASN A 1 186 ? -15.796 3.998 10.340 1.00 42.97 186 ASN A C 1
ATOM 1438 O O . ASN A 1 186 ? -15.153 4.163 9.306 1.00 42.97 186 ASN A O 1
ATOM 1442 N N . GLY A 1 187 ? -15.241 4.107 11.554 1.00 46.50 187 GLY A N 1
ATOM 1443 C CA . GLY A 1 187 ? -13.852 4.528 11.787 1.00 46.50 187 GLY A CA 1
ATOM 1444 C C . GLY A 1 187 ? -12.810 3.781 10.942 1.00 46.50 187 GLY A C 1
ATOM 1445 O O . GLY A 1 187 ? -12.953 2.592 10.662 1.00 46.50 187 GLY A O 1
ATOM 1446 N N . GLY A 1 188 ? -11.753 4.491 10.539 1.00 51.53 188 GLY A N 1
ATOM 1447 C CA . GLY A 1 188 ? -10.719 3.972 9.642 1.00 51.53 188 GLY A CA 1
ATOM 1448 C C . GLY A 1 188 ? -9.535 4.928 9.477 1.00 51.53 188 GLY A C 1
ATOM 1449 O O . GLY A 1 188 ? -9.458 5.966 10.143 1.00 51.53 188 GLY A O 1
ATOM 1450 N N . PHE A 1 189 ? -8.602 4.598 8.581 1.00 52.34 189 PHE A N 1
ATOM 1451 C CA . PHE A 1 189 ? -7.577 5.546 8.132 1.00 52.34 189 PHE A CA 1
ATOM 1452 C C . PHE A 1 189 ? -7.325 5.464 6.629 1.00 52.34 189 PHE A C 1
ATOM 1454 O O . PHE A 1 189 ? -7.397 4.402 6.012 1.00 52.34 189 PHE A O 1
ATOM 1461 N N . GLY A 1 190 ? -7.016 6.623 6.049 1.00 57.25 190 GLY A N 1
ATOM 1462 C CA . GLY A 1 190 ? -6.525 6.727 4.682 1.00 57.25 190 GLY A CA 1
ATOM 1463 C C . GLY A 1 190 ? -5.012 6.554 4.651 1.00 57.25 190 GLY A C 1
ATOM 1464 O O . GLY A 1 190 ? -4.302 7.195 5.433 1.00 57.25 190 GLY A O 1
ATOM 146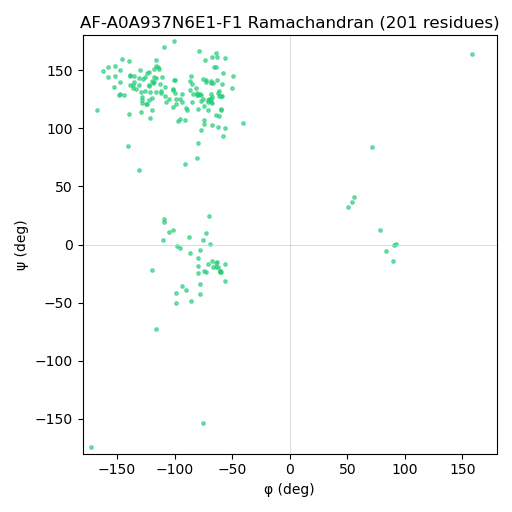5 N N . VAL A 1 191 ? -4.531 5.722 3.735 1.00 60.34 191 VAL A N 1
ATOM 1466 C CA . VAL A 1 191 ? -3.112 5.583 3.414 1.00 60.34 191 VAL A CA 1
ATOM 1467 C C . VAL A 1 191 ? -2.848 6.276 2.096 1.00 60.34 191 VAL A C 1
ATOM 1469 O O . VAL A 1 191 ? -3.503 5.982 1.098 1.00 60.34 191 VAL A O 1
ATOM 1472 N N . ARG A 1 192 ? -1.891 7.201 2.095 1.00 62.62 192 ARG A N 1
ATOM 1473 C CA . ARG A 1 192 ? -1.493 7.945 0.905 1.00 62.62 192 ARG A CA 1
ATOM 1474 C C . ARG A 1 192 ? -0.034 7.686 0.596 1.00 62.62 192 ARG A C 1
ATOM 1476 O O . ARG A 1 192 ? 0.830 7.921 1.437 1.00 62.62 192 ARG A O 1
ATOM 1483 N N . PHE A 1 193 ? 0.217 7.264 -0.633 1.00 61.91 193 PHE A N 1
ATOM 1484 C CA . PHE A 1 193 ? 1.555 7.121 -1.178 1.00 61.91 193 PHE A CA 1
ATOM 1485 C C . PHE A 1 193 ? 1.790 8.220 -2.196 1.00 61.91 193 PHE A C 1
ATOM 1487 O O . PHE A 1 193 ? 1.047 8.316 -3.169 1.00 61.91 193 PHE A O 1
ATOM 1494 N N . GLU A 1 194 ? 2.829 9.015 -1.992 1.00 57.03 194 GLU A N 1
ATOM 1495 C CA . GLU A 1 194 ? 3.247 10.048 -2.936 1.00 57.03 194 GLU A CA 1
ATOM 1496 C C . GLU A 1 194 ? 4.591 9.667 -3.527 1.00 57.03 194 GLU A C 1
ATOM 1498 O O . GLU A 1 194 ? 5.479 9.195 -2.817 1.00 57.03 194 GLU A O 1
ATOM 1503 N N . GLY A 1 195 ? 4.746 9.871 -4.827 1.00 43.88 195 GLY A N 1
ATOM 1504 C CA . GLY A 1 195 ? 6.004 9.616 -5.498 1.00 43.88 195 GLY A CA 1
ATOM 1505 C C . GLY A 1 195 ? 6.621 10.876 -6.073 1.00 43.88 195 GLY A C 1
ATOM 1506 O O . GLY A 1 195 ? 5.932 11.850 -6.358 1.00 43.88 195 GLY A O 1
ATOM 1507 N N . SER A 1 196 ? 7.926 10.831 -6.299 1.00 54.16 196 SER A N 1
ATOM 1508 C CA . SER A 1 196 ? 8.617 11.819 -7.125 1.00 54.16 196 SER A CA 1
ATOM 1509 C C . SER A 1 196 ? 9.653 11.128 -8.005 1.00 54.16 196 SER A C 1
ATOM 1511 O O . SER A 1 196 ? 10.381 10.246 -7.538 1.00 54.16 196 SER A O 1
ATOM 1513 N N . ALA A 1 197 ? 9.728 11.541 -9.267 1.00 52.09 197 ALA A N 1
ATOM 1514 C CA . ALA A 1 197 ? 10.859 11.264 -10.139 1.00 52.09 197 ALA A CA 1
ATOM 1515 C C . ALA A 1 197 ? 11.942 12.338 -9.939 1.00 52.09 197 ALA A C 1
ATOM 1517 O O . ALA A 1 197 ? 11.638 13.508 -9.696 1.00 52.09 197 ALA A O 1
ATOM 1518 N N . LYS A 1 198 ? 13.222 11.964 -10.031 1.00 45.75 198 LYS A N 1
ATOM 1519 C CA . LYS A 1 198 ? 14.288 12.964 -10.196 1.00 45.75 198 LYS A CA 1
ATOM 1520 C C . LYS A 1 198 ? 14.149 13.618 -11.573 1.00 45.75 198 LYS A C 1
ATOM 1522 O O . LYS A 1 198 ? 14.161 12.909 -12.576 1.00 45.75 198 LYS A O 1
ATOM 1527 N N . GLU A 1 199 ? 14.097 14.949 -11.626 1.00 38.75 199 GLU A N 1
ATOM 1528 C CA . GLU A 1 199 ? 14.399 15.679 -12.859 1.00 38.75 199 GLU A CA 1
ATOM 1529 C C . GLU A 1 199 ? 15.834 15.346 -13.273 1.00 38.75 199 GLU A C 1
ATOM 1531 O O . GLU A 1 199 ? 16.798 15.637 -12.558 1.00 38.75 199 GLU A O 1
ATOM 1536 N N . VAL A 1 200 ? 15.984 14.705 -14.428 1.00 38.19 200 VAL A N 1
ATOM 1537 C CA . VAL A 1 200 ? 17.281 14.609 -15.088 1.00 38.19 200 VAL A CA 1
ATOM 1538 C C . VAL A 1 200 ? 17.542 15.984 -15.694 1.00 38.19 200 VAL A C 1
ATOM 1540 O O . VAL A 1 200 ? 16.947 16.334 -16.710 1.00 38.19 200 VAL A O 1
ATOM 1543 N N . GLN A 1 201 ? 18.411 16.782 -15.067 1.00 32.00 201 GLN A N 1
ATOM 1544 C CA . GLN A 1 201 ? 18.974 17.958 -15.729 1.00 32.00 201 GLN A CA 1
ATOM 1545 C C . GLN A 1 201 ? 19.781 17.471 -16.935 1.00 32.00 201 GLN A C 1
ATOM 1547 O O . GLN A 1 201 ? 20.899 16.975 -16.784 1.00 32.00 201 GLN A O 1
ATOM 1552 N N . LEU A 1 202 ? 19.193 17.588 -18.125 1.00 35.34 202 LEU A N 1
ATOM 1553 C CA . LEU A 1 202 ? 19.926 17.509 -19.381 1.00 35.34 202 LEU A CA 1
ATOM 1554 C C . LEU A 1 202 ? 20.929 18.671 -19.378 1.00 35.34 202 LEU A C 1
ATOM 1556 O O . LEU A 1 202 ? 20.528 19.835 -19.379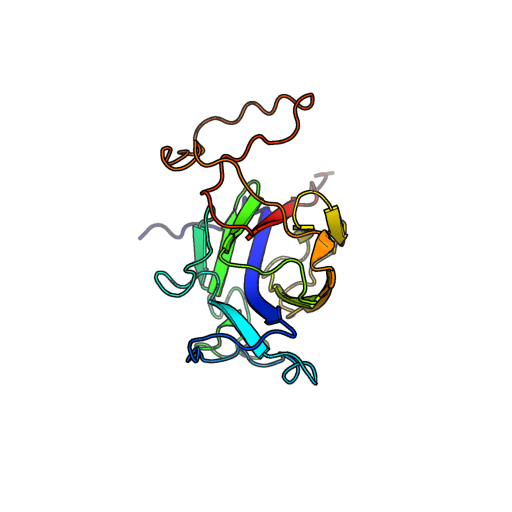 1.00 35.34 202 LEU A O 1
ATOM 1560 N N . ARG A 1 203 ? 22.216 18.338 -19.268 1.00 35.09 203 ARG A N 1
ATOM 1561 C CA . ARG A 1 203 ? 23.323 19.268 -19.511 1.00 35.09 203 ARG A CA 1
ATOM 1562 C C . ARG A 1 203 ? 23.620 19.346 -20.998 1.00 35.09 203 ARG A C 1
ATOM 1564 O O . ARG A 1 203 ? 23.525 18.283 -21.652 1.00 35.09 203 ARG A O 1
#

Secondary structure (DSSP, 8-state):
------TT--EEESEEEE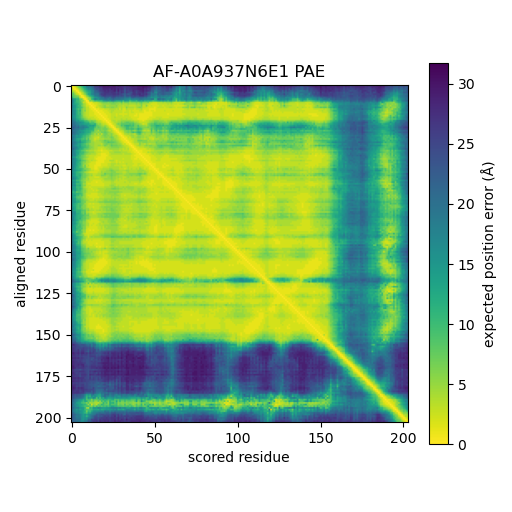EESSPPSSPPP--PPTTPPPPPTT-EEEEEEETTSTTS-TTEEE-EEEE--TTTS-TTTS-TT-GGGEEEEESSEEEEEE-S--TTSEEEEEEEEEBS-TTEEEEEEETTEEEEEEEEEPBT-EEEEEEEEEGGGPBP--GGGS------------TTS-------SS-BEEEEEEEEEPP----